Protein AF-0000000084808620 (afdb_homodimer)

Structure (mmCIF, N/CA/C/O backbone):
data_AF-0000000084808620-model_v1
#
loop_
_entity.id
_entity.type
_entity.pdbx_description
1 polymer 'Single-stranded DNA-binding protein'
#
loop_
_atom_site.group_PDB
_atom_site.id
_atom_site.type_symbol
_atom_site.label_atom_id
_atom_site.label_alt_id
_atom_site.label_comp_id
_atom_site.label_asym_id
_atom_site.label_entity_id
_atom_site.label_seq_id
_atom_site.pdbx_PDB_ins_code
_atom_site.Cartn_x
_atom_site.Cartn_y
_atom_site.Cartn_z
_atom_site.occupancy
_atom_site.B_iso_or_equiv
_atom_site.auth_seq_id
_atom_site.auth_comp_id
_atom_site.auth_asym_id
_atom_site.auth_atom_id
_atom_site.pdbx_PDB_model_num
ATOM 1 N N . MET A 1 1 ? 8.672 0.539 -8.609 1 76.25 1 MET A N 1
ATOM 2 C CA . MET A 1 1 ? 7.707 1.489 -8.055 1 76.25 1 MET A CA 1
ATOM 3 C C . MET A 1 1 ? 6.711 0.787 -7.141 1 76.25 1 MET A C 1
ATOM 5 O O . MET A 1 1 ? 5.98 -0.104 -7.578 1 76.25 1 MET A O 1
ATOM 9 N N . LEU A 1 2 ? 6.762 0.838 -5.816 1 96 2 LEU A N 1
ATOM 10 C CA . LEU A 1 2 ? 5.719 0.451 -4.867 1 96 2 LEU A CA 1
ATOM 11 C C . LEU A 1 2 ? 4.922 1.666 -4.41 1 96 2 LEU A C 1
ATOM 13 O O . LEU A 1 2 ? 5.441 2.521 -3.689 1 96 2 LEU A O 1
ATOM 17 N N . VAL A 1 3 ? 3.703 1.735 -4.957 1 97.75 3 VAL A N 1
ATOM 18 C CA . VAL A 1 3 ? 2.926 2.963 -4.816 1 97.75 3 VAL A CA 1
ATOM 19 C C . VAL A 1 3 ? 1.584 2.654 -4.156 1 97.75 3 VAL A C 1
ATOM 21 O O . VAL A 1 3 ? 0.989 1.604 -4.41 1 97.75 3 VAL A O 1
ATOM 24 N N . LEU A 1 4 ? 1.171 3.631 -3.367 1 98.44 4 LEU A N 1
ATOM 25 C CA . LEU A 1 4 ? -0.146 3.605 -2.738 1 98.44 4 LEU A CA 1
ATOM 26 C C . LEU A 1 4 ? -1.007 4.762 -3.234 1 98.44 4 LEU A C 1
ATOM 28 O O . LEU A 1 4 ? -0.518 5.883 -3.391 1 98.44 4 LEU A O 1
ATOM 32 N N . GLU A 1 5 ? -2.26 4.473 -3.473 1 98.56 5 GLU A N 1
ATOM 33 C CA . GLU A 1 5 ? -3.299 5.473 -3.703 1 98.56 5 GLU A CA 1
ATOM 34 C C . GLU A 1 5 ? -4.48 5.27 -2.758 1 98.56 5 GLU A C 1
ATOM 36 O O . GLU A 1 5 ? -4.941 4.145 -2.566 1 98.56 5 GLU A O 1
ATOM 41 N N . ALA A 1 6 ? -4.973 6.359 -2.268 1 98.5 6 ALA A N 1
ATOM 42 C CA . ALA A 1 6 ? -6.109 6.238 -1.358 1 98.5 6 ALA A CA 1
ATOM 43 C C . ALA A 1 6 ? -6.984 7.488 -1.406 1 98.5 6 ALA A C 1
ATOM 45 O O . ALA A 1 6 ? -6.492 8.594 -1.641 1 98.5 6 ALA A O 1
ATOM 46 N N . ILE A 1 7 ? -8.227 7.266 -1.244 1 98 7 ILE A N 1
ATOM 47 C CA . ILE A 1 7 ? -9.18 8.336 -0.957 1 98 7 ILE A CA 1
ATOM 48 C C . ILE A 1 7 ? -9.758 8.141 0.443 1 98 7 ILE A C 1
ATOM 50 O O . ILE A 1 7 ? -10.086 7.023 0.839 1 98 7 ILE A O 1
ATOM 54 N N . GLY A 1 8 ? -9.766 9.156 1.168 1 97.88 8 GLY A N 1
ATOM 55 C CA . GLY A 1 8 ? -10.328 9.102 2.508 1 97.88 8 GLY A CA 1
ATOM 56 C C . GLY A 1 8 ? -10.406 10.469 3.172 1 97.88 8 GLY A C 1
ATOM 57 O O . GLY A 1 8 ? -10.227 11.492 2.516 1 97.88 8 GLY A O 1
ATOM 58 N N . ASN A 1 9 ? -10.789 10.43 4.441 1 97.81 9 ASN A N 1
ATOM 59 C CA . ASN A 1 9 ? -10.922 11.664 5.215 1 97.81 9 ASN A CA 1
ATOM 60 C C . ASN A 1 9 ? -9.836 11.773 6.281 1 97.81 9 ASN A C 1
ATOM 62 O O . ASN A 1 9 ? -9.477 10.773 6.906 1 97.81 9 ASN A O 1
ATOM 66 N N . LEU A 1 10 ? -9.438 12.992 6.492 1 98.5 10 LEU A N 1
ATOM 67 C CA . LEU A 1 10 ? -8.484 13.195 7.578 1 98.5 10 LEU A CA 1
ATOM 68 C C . LEU A 1 10 ? -9.133 12.914 8.93 1 98.5 10 LEU A C 1
ATOM 70 O O . LEU A 1 10 ? -10.258 13.352 9.188 1 98.5 10 LEU A O 1
ATOM 74 N N . GLY A 1 11 ? -8.445 12.211 9.766 1 98 11 GLY A N 1
ATOM 75 C CA . GLY A 1 11 ? -8.938 11.898 11.102 1 98 11 GLY A CA 1
ATOM 76 C C . GLY A 1 11 ? -8.68 13.016 12.102 1 98 11 GLY A C 1
ATOM 77 O O . GLY A 1 11 ? -9.312 13.062 13.164 1 98 11 GLY A O 1
ATOM 78 N N . ALA A 1 12 ? -7.719 13.852 11.82 1 98.31 12 ALA A N 1
ATOM 79 C CA . ALA A 1 12 ? -7.328 15.008 12.617 1 98.31 12 ALA A CA 1
ATOM 80 C C . ALA A 1 12 ? -6.648 16.078 11.758 1 98.31 12 ALA A C 1
ATOM 82 O O . ALA A 1 12 ? -6.281 15.805 10.609 1 98.31 12 ALA A O 1
ATOM 83 N N . ASP A 1 13 ? -6.574 17.188 12.32 1 98.5 13 ASP A N 1
ATOM 84 C CA . ASP A 1 13 ? -5.84 18.234 11.617 1 98.5 13 ASP A CA 1
ATOM 85 C C . ASP A 1 13 ? -4.391 17.828 11.375 1 98.5 13 ASP A C 1
ATOM 87 O O . ASP A 1 13 ? -3.752 17.234 12.242 1 98.5 13 ASP A O 1
ATOM 91 N N . ALA A 1 14 ? -3.887 18.234 10.211 1 98.56 14 ALA A N 1
ATOM 92 C CA . ALA A 1 14 ? -2.488 17.953 9.891 1 98.56 14 ALA A CA 1
ATOM 93 C C . ALA A 1 14 ? -1.55 18.75 10.805 1 98.56 14 ALA A C 1
ATOM 95 O O . ALA A 1 14 ? -1.901 19.828 11.273 1 98.56 14 ALA A O 1
ATOM 96 N N . ILE A 1 15 ? -0.399 18.25 11.023 1 97.94 15 ILE A N 1
ATOM 97 C CA . ILE A 1 15 ? 0.613 18.906 11.844 1 97.94 15 ILE A CA 1
ATOM 98 C C . ILE A 1 15 ? 1.961 18.875 11.125 1 97.94 15 ILE A C 1
ATOM 100 O O . ILE A 1 15 ? 2.166 18.062 10.219 1 97.94 15 ILE A O 1
ATOM 104 N N . ILE A 1 16 ? 2.816 19.781 11.516 1 97.25 16 ILE A N 1
ATOM 105 C CA . ILE A 1 16 ? 4.176 19.781 10.992 1 97.25 16 ILE A CA 1
ATOM 106 C C . ILE A 1 16 ? 5.078 18.953 11.906 1 97.25 16 ILE A C 1
ATOM 108 O O . ILE A 1 16 ? 5.078 19.141 13.125 1 97.25 16 ILE A O 1
ATOM 112 N N . LYS A 1 17 ? 5.758 18.016 11.297 1 96.81 17 LYS A N 1
ATOM 113 C CA . LYS A 1 17 ? 6.73 17.203 12.031 1 96.81 17 LYS A CA 1
ATOM 114 C C . LYS A 1 17 ? 8.148 17.469 11.531 1 96.81 17 LYS A C 1
ATOM 116 O O . LYS A 1 17 ? 8.375 17.641 10.336 1 96.81 17 LYS A O 1
ATOM 121 N N . ASP A 1 18 ? 9.039 17.531 12.461 1 95.5 18 ASP A N 1
ATOM 122 C CA . ASP A 1 18 ? 10.461 17.609 12.133 1 95.5 18 ASP A CA 1
ATOM 123 C C . ASP A 1 18 ? 11.141 16.25 12.312 1 95.5 18 ASP A C 1
ATOM 125 O O . ASP A 1 18 ? 11.211 15.727 13.422 1 95.5 18 ASP A O 1
ATOM 129 N N . LEU A 1 19 ? 11.633 15.688 11.266 1 91.31 19 LEU A N 1
ATOM 130 C CA . LEU A 1 19 ? 12.328 14.406 11.289 1 91.31 19 LEU A CA 1
ATOM 131 C C . LEU A 1 19 ? 13.75 14.555 10.758 1 91.31 19 LEU A C 1
ATOM 133 O O . LEU A 1 19 ? 13.953 14.727 9.555 1 91.31 19 LEU A O 1
ATOM 137 N N . ASN A 1 20 ? 14.688 14.438 11.641 1 89.94 20 ASN A N 1
ATOM 138 C CA . ASN A 1 20 ? 16.094 14.539 11.266 1 89.94 20 ASN A CA 1
ATOM 139 C C . ASN A 1 20 ? 16.391 15.844 10.539 1 89.94 20 ASN A C 1
ATOM 141 O O . ASN A 1 20 ? 17.016 15.844 9.484 1 89.94 20 ASN A O 1
ATOM 145 N N . GLY A 1 21 ? 15.75 17 11.023 1 90.69 21 GLY A N 1
ATOM 146 C CA . GLY A 1 21 ? 16.031 18.312 10.477 1 90.69 21 GLY A CA 1
ATOM 147 C C . GLY A 1 21 ? 15.164 18.656 9.273 1 90.69 21 GLY A C 1
ATOM 148 O O . GLY A 1 21 ? 15.266 19.75 8.719 1 90.69 21 GLY A O 1
ATOM 149 N N . GLN A 1 22 ? 14.445 17.734 8.828 1 92.75 22 GLN A N 1
ATOM 150 C CA . GLN A 1 22 ? 13.547 17.969 7.703 1 92.75 22 GLN A CA 1
ATOM 151 C C . GLN A 1 22 ? 12.102 18.047 8.164 1 92.75 22 GLN A C 1
ATOM 153 O O . GLN A 1 22 ? 11.656 17.25 8.992 1 92.75 22 GLN A O 1
ATOM 158 N N . LYS A 1 23 ? 11.422 19.078 7.598 1 96.31 23 LYS A N 1
ATOM 159 C CA . LYS A 1 23 ? 10.031 19.281 7.977 1 96.31 23 LYS A CA 1
ATOM 160 C C . LYS A 1 23 ? 9.086 18.5 7.07 1 96.31 23 LYS A C 1
ATOM 162 O O . LYS A 1 23 ? 9.297 18.422 5.859 1 96.31 23 LYS A O 1
ATOM 167 N N . TYR A 1 24 ? 8.109 17.938 7.691 1 97.69 24 TYR A N 1
ATOM 168 C CA . TYR A 1 24 ? 7.066 17.219 6.977 1 97.69 24 TYR A CA 1
ATOM 169 C C . TYR A 1 24 ? 5.684 17.641 7.449 1 97.69 24 TYR A C 1
ATOM 171 O O . TYR A 1 24 ? 5.496 17.984 8.617 1 97.69 24 TYR A O 1
ATOM 179 N N . ILE A 1 25 ? 4.789 17.625 6.488 1 98.31 25 ILE A N 1
ATOM 180 C CA . ILE A 1 25 ? 3.381 17.688 6.863 1 98.31 25 ILE A CA 1
ATOM 181 C C . ILE A 1 25 ? 2.865 16.281 7.164 1 98.31 25 ILE A C 1
ATOM 183 O O . ILE A 1 25 ? 2.93 15.398 6.312 1 98.31 25 ILE A O 1
ATOM 187 N N . ALA A 1 26 ? 2.389 16.094 8.359 1 98.56 26 ALA A N 1
ATOM 188 C CA . ALA A 1 26 ? 1.934 14.781 8.797 1 98.56 26 ALA A CA 1
ATOM 189 C C . ALA A 1 26 ? 0.425 14.773 9.031 1 98.56 26 ALA A C 1
ATOM 191 O O . ALA A 1 26 ? -0.122 15.703 9.633 1 98.56 26 ALA A O 1
ATOM 192 N N . PHE A 1 27 ? -0.267 13.758 8.57 1 98.62 27 PHE A N 1
ATOM 193 C CA . PHE A 1 27 ? -1.694 13.547 8.781 1 98.62 27 PHE A CA 1
ATOM 194 C C . PHE A 1 27 ? -2.072 12.086 8.531 1 98.62 27 PHE A C 1
ATOM 196 O O . PHE A 1 27 ? -1.237 11.289 8.094 1 98.62 27 PHE A O 1
ATOM 203 N N . SER A 1 28 ? -3.229 11.727 8.922 1 98.69 28 SER A N 1
ATOM 204 C CA . SER A 1 28 ? -3.744 10.375 8.703 1 98.69 28 SER A CA 1
ATOM 205 C C . SER A 1 28 ? -5.043 10.406 7.906 1 98.69 28 SER A C 1
ATOM 207 O O . SER A 1 28 ? -5.879 11.289 8.102 1 98.69 28 SER A O 1
ATOM 209 N N . VAL A 1 29 ? -5.145 9.477 7.047 1 98.5 29 VAL A N 1
ATOM 210 C CA . VAL A 1 29 ? -6.316 9.375 6.188 1 98.5 29 VAL A CA 1
ATOM 211 C C . VAL A 1 29 ? -7.09 8.102 6.516 1 98.5 29 VAL A C 1
ATOM 213 O O . VAL A 1 29 ? -6.52 7.012 6.531 1 98.5 29 VAL A O 1
ATOM 216 N N . ALA A 1 30 ? -8.367 8.32 6.824 1 98.31 30 ALA A N 1
ATOM 217 C CA . ALA A 1 30 ? -9.281 7.195 7.035 1 98.31 30 ALA A CA 1
ATOM 218 C C . ALA A 1 30 ? -9.938 6.77 5.727 1 98.31 30 ALA A C 1
ATOM 220 O O . ALA A 1 30 ? -10.852 7.438 5.238 1 98.31 30 ALA A O 1
ATOM 221 N N . HIS A 1 31 ? -9.469 5.676 5.164 1 97.88 31 HIS A N 1
ATOM 222 C CA . HIS A 1 31 ? -10.117 5.098 3.992 1 97.88 31 HIS A CA 1
ATOM 223 C C . HIS A 1 31 ? -11.164 4.066 4.395 1 97.88 31 HIS A C 1
ATOM 225 O O . HIS A 1 31 ? -10.844 3.059 5.027 1 97.88 31 HIS A O 1
ATOM 231 N 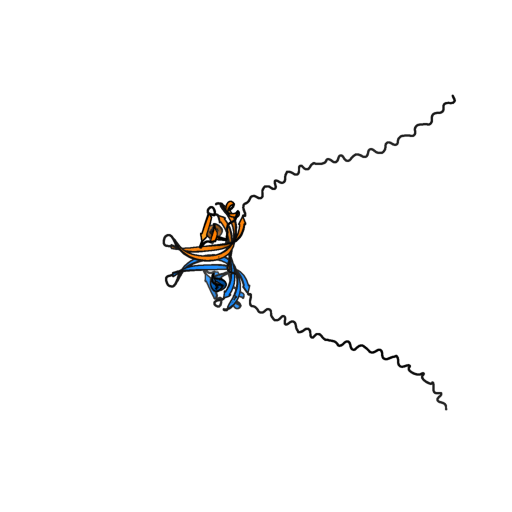N . THR A 1 32 ? -12.375 4.305 3.984 1 94.88 32 THR A N 1
ATOM 232 C CA . THR A 1 32 ? -13.453 3.393 4.344 1 94.88 32 THR A CA 1
ATOM 233 C C . THR A 1 32 ? -14.016 2.701 3.104 1 94.88 32 THR A C 1
ATOM 235 O O . THR A 1 32 ? -14.25 3.346 2.08 1 94.88 32 THR A O 1
ATOM 238 N N . GLU A 1 33 ? -14.109 1.434 3.195 1 91.06 33 GLU A N 1
ATOM 239 C CA . GLU A 1 33 ? -14.719 0.635 2.133 1 91.06 33 GLU A CA 1
ATOM 240 C C . GLU A 1 33 ? -15.922 -0.144 2.646 1 91.06 33 GLU A C 1
ATOM 242 O O . GLU A 1 33 ? -15.914 -0.632 3.779 1 91.06 33 GLU A O 1
ATOM 247 N N . SER A 1 34 ? -16.938 -0.097 1.828 1 88.69 34 SER A N 1
ATOM 248 C CA . SER A 1 34 ? -18.141 -0.875 2.137 1 88.69 34 SER A CA 1
ATOM 249 C C . SER A 1 34 ? -18.188 -2.16 1.317 1 88.69 34 SER A C 1
ATOM 251 O O . SER A 1 34 ? -17.844 -2.164 0.135 1 88.69 34 SER A O 1
ATOM 253 N N . TYR A 1 35 ? -18.469 -3.279 2.037 1 84.19 35 TYR A N 1
ATOM 254 C CA . TYR A 1 35 ? -18.609 -4.547 1.326 1 84.19 35 TYR A CA 1
ATOM 255 C C . TYR A 1 35 ? -19.781 -5.359 1.89 1 84.19 35 TYR A C 1
ATOM 257 O O . TYR A 1 35 ? -20.203 -5.133 3.021 1 84.19 35 TYR A O 1
ATOM 265 N N . LYS A 1 36 ? -20.359 -6.141 1.008 1 86.19 36 LYS A N 1
ATOM 266 C CA . LYS A 1 36 ? -21.469 -7.02 1.397 1 86.19 36 LYS A CA 1
ATOM 267 C C . LYS A 1 36 ? -20.953 -8.422 1.723 1 86.19 36 LYS A C 1
ATOM 269 O O . LYS A 1 36 ? -20.141 -8.977 0.99 1 86.19 36 LYS A O 1
ATOM 274 N N . ASP A 1 37 ? -21.359 -8.938 2.861 1 82 37 ASP A N 1
ATOM 275 C CA . ASP A 1 37 ? -20.938 -10.297 3.219 1 82 37 ASP A CA 1
ATOM 276 C C . ASP A 1 37 ? -21.797 -11.336 2.504 1 82 37 ASP A C 1
ATOM 278 O O . ASP A 1 37 ? -22.625 -10.992 1.646 1 82 37 ASP A O 1
ATOM 282 N N . SER A 1 38 ? -21.422 -12.625 2.705 1 79.56 38 SER A N 1
ATOM 283 C CA . SER A 1 38 ? -22.141 -13.719 2.047 1 79.56 38 SER A CA 1
ATOM 284 C C . SER A 1 38 ? -23.625 -13.672 2.346 1 79.56 38 SER A C 1
ATOM 286 O O . SER A 1 38 ? -24.438 -14.164 1.562 1 79.56 38 SER A O 1
ATOM 288 N N . GLN A 1 39 ? -24.062 -13.102 3.447 1 88.75 39 GLN A N 1
ATOM 289 C CA . GLN A 1 39 ? -25.453 -13.039 3.869 1 88.75 39 GLN A CA 1
ATOM 290 C C . GLN A 1 39 ? -26.125 -11.766 3.359 1 88.75 39 GLN A C 1
ATOM 292 O O . GLN A 1 39 ? -27.297 -11.516 3.639 1 88.75 39 GLN A O 1
ATOM 297 N N . GLY A 1 40 ? -25.328 -11.008 2.686 1 86.31 40 GLY A N 1
ATOM 298 C CA . GLY A 1 40 ? -25.875 -9.805 2.092 1 86.31 40 GLY A CA 1
ATOM 299 C C . GLY A 1 40 ? -25.812 -8.602 3.016 1 86.31 40 GLY A C 1
ATOM 300 O O . GLY A 1 40 ? -26.328 -7.535 2.689 1 86.31 40 GLY A O 1
ATOM 301 N N . GLN A 1 41 ? -25.344 -8.836 4.16 1 89.94 41 GLN A N 1
ATOM 302 C CA . GLN A 1 41 ? -25.234 -7.738 5.109 1 89.94 41 GLN A CA 1
ATOM 303 C C . GLN A 1 41 ? -24.047 -6.824 4.762 1 89.94 41 GLN A C 1
ATOM 305 O O . GLN A 1 41 ? -22.969 -7.305 4.41 1 89.94 41 GLN A O 1
ATOM 310 N N . ARG A 1 42 ? -24.391 -5.543 4.82 1 89.88 42 ARG A N 1
ATOM 311 C CA . ARG A 1 42 ? -23.375 -4.547 4.488 1 89.88 42 ARG A CA 1
ATOM 312 C C . ARG A 1 42 ? -22.438 -4.293 5.672 1 89.88 42 ARG A C 1
ATOM 314 O O . ARG A 1 42 ? -22.906 -4.074 6.793 1 89.88 42 ARG A O 1
ATOM 321 N N . HIS A 1 43 ? -21.094 -4.5 5.414 1 91.56 43 HIS A N 1
ATOM 322 C CA . HIS A 1 43 ? -20.062 -4.195 6.41 1 91.56 43 HIS A CA 1
ATOM 323 C C . HIS A 1 43 ? -19.125 -3.102 5.918 1 91.56 43 HIS A C 1
ATOM 325 O O . HIS A 1 43 ? -19 -2.883 4.711 1 91.56 43 HIS A O 1
ATOM 331 N N . GLU A 1 44 ? -18.703 -2.32 6.883 1 90.81 44 GLU A N 1
ATOM 332 C CA . GLU A 1 44 ? -17.75 -1.278 6.551 1 90.81 44 GLU A CA 1
ATOM 333 C C . GLU A 1 44 ? -16.406 -1.538 7.227 1 90.81 44 GLU A C 1
ATOM 335 O O . GLU A 1 44 ? -16.344 -2.004 8.367 1 90.81 44 GLU A O 1
ATOM 340 N N . ARG A 1 45 ? -15.352 -1.341 6.426 1 91.75 45 ARG A N 1
ATOM 341 C CA . ARG A 1 45 ? -14 -1.437 6.953 1 91.75 45 ARG A CA 1
ATOM 342 C C . ARG A 1 45 ? -13.227 -0.137 6.734 1 91.75 45 ARG A C 1
ATOM 344 O O . ARG A 1 45 ? -13.203 0.394 5.621 1 91.75 45 ARG A O 1
ATOM 351 N N . THR A 1 46 ? -12.672 0.356 7.875 1 95.12 46 THR A N 1
ATOM 352 C CA . THR A 1 46 ? -11.859 1.561 7.793 1 95.12 46 THR A CA 1
ATOM 353 C C . THR A 1 46 ? -10.375 1.219 7.938 1 95.12 46 THR A C 1
ATOM 355 O O . THR A 1 46 ? -9.992 0.483 8.852 1 95.12 46 THR A O 1
ATOM 358 N N . THR A 1 47 ? -9.633 1.65 6.984 1 96.5 47 THR A N 1
ATOM 359 C CA . THR A 1 47 ? -8.188 1.511 7.039 1 96.5 47 THR A CA 1
ATOM 360 C C . THR A 1 47 ? -7.516 2.875 7.18 1 96.5 47 THR A C 1
ATOM 362 O O . THR A 1 47 ? -7.812 3.801 6.422 1 96.5 47 THR A O 1
ATOM 365 N N . TRP A 1 48 ? -6.637 2.975 8.172 1 97.38 48 TRP A N 1
ATOM 366 C CA . TRP A 1 48 ? -5.914 4.223 8.398 1 97.38 48 TRP A CA 1
ATOM 367 C C . TRP A 1 48 ? -4.582 4.223 7.652 1 97.38 48 TRP A C 1
ATOM 369 O O . TRP A 1 48 ? -3.84 3.24 7.695 1 97.38 48 TRP A O 1
ATOM 379 N N . VAL A 1 49 ? -4.324 5.289 6.965 1 98.69 49 VAL A N 1
ATOM 380 C CA . VAL A 1 49 ? -3.051 5.496 6.285 1 98.69 49 VAL A CA 1
ATOM 381 C C . VAL A 1 49 ? -2.307 6.668 6.922 1 98.69 49 VAL A C 1
ATOM 383 O O . VAL A 1 49 ? -2.807 7.797 6.934 1 98.69 49 VAL A O 1
ATOM 386 N N . SER A 1 50 ? -1.122 6.383 7.453 1 98.62 50 SER A N 1
ATOM 387 C CA . SER A 1 50 ? -0.254 7.449 7.941 1 98.62 50 SER A CA 1
ATOM 388 C C . SER A 1 50 ? 0.47 8.148 6.797 1 98.62 50 SER A C 1
ATOM 390 O O . SER A 1 50 ? 1.145 7.496 5.996 1 98.62 50 SER A O 1
ATOM 392 N N . CYS A 1 51 ? 0.336 9.414 6.75 1 98.69 51 CYS A N 1
ATOM 393 C CA . CYS A 1 51 ? 0.834 10.164 5.602 1 98.69 51 CYS A CA 1
ATOM 394 C C . CYS A 1 51 ? 1.901 11.164 6.023 1 98.69 51 CYS A C 1
ATOM 396 O O . CYS A 1 51 ? 1.751 11.844 7.039 1 98.69 51 CYS A O 1
ATOM 398 N N . LEU A 1 52 ? 2.951 11.234 5.281 1 98.31 52 LEU A N 1
ATOM 399 C CA . LEU A 1 52 ? 3.994 12.242 5.414 1 98.31 52 LEU A CA 1
ATOM 400 C C . LEU A 1 52 ? 4.266 12.93 4.078 1 98.31 52 LEU A C 1
ATOM 402 O O . LEU A 1 52 ? 4.621 12.266 3.098 1 98.31 52 LEU A O 1
ATOM 406 N N . LYS A 1 53 ? 4.078 14.141 4.012 1 98.12 53 LYS A N 1
ATOM 407 C CA . LYS A 1 53 ? 4.422 14.945 2.842 1 98.12 53 LYS A CA 1
ATOM 408 C C . LYS A 1 53 ? 5.605 15.859 3.133 1 98.12 53 LYS A C 1
ATOM 410 O O . LYS A 1 53 ? 5.551 16.688 4.051 1 98.12 53 LYS A O 1
ATOM 415 N N . TYR A 1 54 ? 6.625 15.742 2.301 1 96.31 54 TYR A N 1
ATOM 416 C CA . TYR A 1 54 ? 7.852 16.5 2.518 1 96.31 54 TYR A CA 1
ATOM 417 C C . TYR A 1 54 ? 7.609 18 2.35 1 96.31 54 TYR A C 1
ATOM 419 O O . TYR A 1 54 ? 6.926 18.422 1.414 1 96.31 54 TYR A O 1
ATOM 427 N N . GLY A 1 55 ? 8.195 18.781 3.268 1 93 55 GLY A N 1
ATOM 428 C CA . GLY A 1 55 ? 8.219 20.234 3.186 1 93 55 GLY A CA 1
ATOM 429 C C . GLY A 1 55 ? 7.059 20.891 3.92 1 93 55 GLY A C 1
ATOM 430 O O . GLY A 1 55 ? 6.281 20.203 4.59 1 93 55 GLY A O 1
ATOM 431 N N . GLU A 1 56 ? 7.227 22.25 3.838 1 85.69 56 GLU A N 1
ATOM 432 C CA . GLU A 1 56 ? 6.145 23.094 4.355 1 85.69 56 GLU A CA 1
ATOM 433 C C . GLU A 1 56 ? 5.379 23.766 3.225 1 85.69 56 GLU A C 1
ATOM 435 O O . GLU A 1 56 ? 5.93 24 2.145 1 85.69 56 GLU A O 1
ATOM 440 N N . SER A 1 57 ? 4.109 23.641 3.293 1 88.88 57 SER A N 1
ATOM 441 C CA . SER A 1 57 ? 3.297 24.344 2.309 1 88.88 57 SER A CA 1
ATOM 442 C C . SER A 1 57 ? 2 24.859 2.928 1 88.88 57 SER A C 1
ATOM 444 O O . SER A 1 57 ? 1.591 24.391 3.994 1 88.88 57 SER A O 1
ATOM 446 N N . GLN A 1 58 ? 1.431 25.75 2.201 1 93.31 58 GLN A N 1
ATOM 447 C CA . GLN A 1 58 ? 0.186 26.344 2.674 1 93.31 58 GLN A CA 1
ATOM 448 C C . GLN A 1 58 ? -0.952 25.328 2.658 1 93.31 58 GLN A C 1
ATOM 450 O O . GLN A 1 58 ? -2.006 25.562 3.254 1 93.31 58 GLN A O 1
ATOM 455 N N . VAL A 1 59 ? -0.647 24.219 2.094 1 94.62 59 VAL A N 1
ATOM 456 C CA . VAL A 1 59 ? -1.708 23.234 1.966 1 94.62 59 VAL A CA 1
ATOM 457 C C . VAL A 1 59 ? -2.135 22.75 3.35 1 94.62 59 VAL A C 1
ATOM 459 O O . VAL A 1 59 ? -3.26 22.281 3.531 1 94.62 59 VAL A O 1
ATOM 462 N N . ILE A 1 60 ? -1.207 22.797 4.27 1 96.31 60 ILE A N 1
ATOM 463 C CA . ILE A 1 60 ? -1.479 22.312 5.621 1 96.31 60 ILE A CA 1
ATOM 464 C C . ILE A 1 60 ? -2.707 23.031 6.184 1 96.31 60 ILE A C 1
ATOM 466 O O . ILE A 1 60 ? -3.443 22.469 6.996 1 96.31 60 ILE A O 1
ATOM 470 N N . ASN A 1 61 ? -2.965 24.281 5.742 1 96 61 ASN A N 1
ATOM 471 C CA . ASN A 1 61 ? -4.074 25.094 6.234 1 96 61 ASN A CA 1
ATOM 472 C C . ASN A 1 61 ? -5.422 24.531 5.785 1 96 61 ASN A C 1
ATOM 474 O O . ASN A 1 61 ? -6.461 24.875 6.355 1 96 61 ASN A O 1
ATOM 478 N N . TYR A 1 62 ? -5.359 23.672 4.789 1 96.38 62 TYR A N 1
ATOM 479 C CA . TYR A 1 62 ? -6.586 23.094 4.25 1 96.38 62 TYR A CA 1
ATOM 480 C C . TYR A 1 62 ? -6.758 21.656 4.715 1 96.38 62 TYR A C 1
ATOM 482 O O . TYR A 1 62 ? -7.801 21.047 4.48 1 96.38 62 TYR A O 1
ATOM 490 N N . LEU A 1 63 ? -5.773 21.141 5.379 1 97.69 63 LEU A N 1
ATOM 491 C CA . LEU A 1 63 ? -5.793 19.75 5.836 1 97.69 63 LEU A CA 1
ATOM 492 C C . LEU A 1 63 ? -6.312 19.672 7.27 1 97.69 63 LEU A C 1
ATOM 494 O O . LEU A 1 63 ? -5.555 19.344 8.188 1 97.69 63 LEU A O 1
ATOM 498 N N . LYS A 1 64 ? -7.633 19.844 7.305 1 97.81 64 LYS A N 1
ATOM 499 C CA . LYS A 1 64 ? -8.336 19.828 8.578 1 97.81 64 LYS A CA 1
ATOM 500 C C . LYS A 1 64 ? -9.094 18.516 8.789 1 97.81 64 LYS A C 1
ATOM 502 O O . LYS A 1 64 ? -9.375 17.797 7.824 1 97.81 64 LYS A O 1
ATOM 507 N N . LYS A 1 65 ? -9.359 18.25 10.047 1 97.94 65 LYS A N 1
ATOM 508 C CA . LYS A 1 65 ? -10.156 17.078 10.359 1 97.94 65 LYS A CA 1
ATOM 509 C C . LYS A 1 65 ? -11.406 17.016 9.484 1 97.94 65 LYS A C 1
ATOM 511 O O . LYS A 1 65 ? -12.109 18.016 9.32 1 97.94 65 LYS A O 1
ATOM 516 N N . GLY A 1 66 ? -11.578 15.852 8.914 1 97.38 66 GLY A N 1
ATOM 517 C CA . GLY A 1 66 ? -12.797 15.664 8.148 1 97.38 66 GLY A CA 1
ATOM 518 C C . GLY A 1 66 ? -12.617 15.945 6.664 1 97.38 66 GLY A C 1
ATOM 519 O O . GLY A 1 66 ? -13.461 15.578 5.852 1 97.38 66 GLY A O 1
ATOM 520 N N . THR A 1 67 ? -11.57 16.641 6.281 1 97.31 67 THR A N 1
ATOM 521 C CA . THR A 1 67 ? -11.32 16.969 4.879 1 97.31 67 THR A CA 1
ATOM 522 C C . THR A 1 67 ? -11.109 15.688 4.066 1 97.31 67 THR A C 1
ATOM 524 O O . THR A 1 67 ? -10.367 14.797 4.484 1 97.31 67 THR A O 1
ATOM 527 N N . ARG A 1 68 ? -11.891 15.609 2.934 1 97.81 68 ARG A N 1
ATOM 528 C CA . ARG A 1 68 ? -11.719 14.477 2.027 1 97.81 68 ARG A CA 1
ATOM 529 C C . ARG A 1 68 ? -10.555 14.719 1.068 1 97.81 68 ARG A C 1
ATOM 531 O O . ARG A 1 68 ? -10.453 15.789 0.46 1 97.81 68 ARG A O 1
ATOM 538 N N . VAL A 1 69 ? -9.648 13.688 0.877 1 98.38 69 VAL A N 1
ATOM 539 C CA . VAL A 1 69 ? -8.469 13.898 0.046 1 98.38 69 VAL A CA 1
ATOM 540 C C . VAL A 1 69 ? -8.203 12.656 -0.797 1 98.38 69 VAL A C 1
ATOM 542 O O . VAL A 1 69 ? -8.672 11.562 -0.47 1 98.38 69 VAL A O 1
ATOM 545 N N . PHE A 1 70 ? -7.543 12.906 -1.889 1 98.69 70 PHE A N 1
ATOM 546 C CA . PHE A 1 70 ? -6.816 11.891 -2.643 1 98.69 70 PHE A CA 1
ATOM 547 C C . PHE A 1 70 ? -5.32 11.992 -2.383 1 98.69 70 PHE A C 1
ATOM 549 O O . PHE A 1 70 ? -4.75 13.086 -2.432 1 98.69 70 PHE A O 1
ATOM 556 N N . ILE A 1 71 ? -4.637 10.844 -2.037 1 98.56 71 ILE A N 1
ATOM 557 C CA . ILE A 1 71 ? -3.189 10.836 -1.864 1 98.56 71 ILE A CA 1
ATOM 558 C C . ILE A 1 71 ? -2.572 9.75 -2.744 1 98.56 71 ILE A C 1
ATOM 560 O O . ILE A 1 71 ? -3.199 8.719 -2.998 1 98.56 71 ILE A O 1
ATOM 564 N N . ARG A 1 72 ? -1.431 10 -3.182 1 98.62 72 ARG A N 1
ATOM 565 C CA . ARG A 1 72 ? -0.583 9.062 -3.912 1 98.62 72 ARG A CA 1
ATOM 566 C C . ARG A 1 72 ? 0.881 9.227 -3.518 1 98.62 72 ARG A C 1
ATOM 568 O O . ARG A 1 72 ? 1.382 10.344 -3.42 1 98.62 72 ARG A O 1
ATOM 575 N N . GLY A 1 73 ? 1.543 8.133 -3.32 1 98.44 73 GLY A N 1
ATOM 576 C CA . GLY A 1 73 ? 2.943 8.227 -2.938 1 98.44 73 GLY A CA 1
ATOM 577 C C . GLY A 1 73 ? 3.576 6.875 -2.658 1 98.44 73 GLY A C 1
ATOM 578 O O . GLY A 1 73 ? 3.039 5.836 -3.055 1 98.44 73 GLY A O 1
ATOM 579 N N . GLU A 1 74 ? 4.699 6.879 -2.104 1 97.06 74 GLU A N 1
ATOM 580 C CA . GLU A 1 74 ? 5.453 5.664 -1.809 1 97.06 74 GLU A CA 1
ATOM 581 C C . GLU A 1 74 ? 4.855 4.922 -0.615 1 97.06 74 GLU A C 1
ATOM 583 O O . GLU A 1 74 ? 4.559 5.531 0.415 1 97.06 74 GLU A O 1
ATOM 588 N N . LEU A 1 75 ? 4.68 3.631 -0.771 1 98.06 75 LEU A N 1
ATOM 589 C CA . LEU A 1 75 ? 4.066 2.77 0.236 1 98.06 75 LEU A CA 1
ATOM 590 C C . LEU A 1 75 ? 5.133 2.104 1.101 1 98.06 75 LEU A C 1
ATOM 592 O O . LEU A 1 75 ? 6.141 1.616 0.585 1 98.06 75 LEU A O 1
ATOM 596 N N . SER A 1 76 ? 4.91 2.109 2.361 1 96.56 76 SER A N 1
ATOM 597 C CA . SER A 1 76 ? 5.645 1.268 3.301 1 96.56 76 SER A CA 1
ATOM 598 C C . SER A 1 76 ? 4.73 0.735 4.398 1 96.56 76 SER A C 1
ATOM 600 O O . SER A 1 76 ? 3.623 1.242 4.59 1 96.56 76 SER A O 1
ATOM 602 N N . ALA A 1 77 ? 5.109 -0.359 5.004 1 96.81 77 ALA A N 1
ATOM 603 C CA . ALA A 1 77 ? 4.355 -0.931 6.113 1 96.81 77 ALA A CA 1
ATOM 604 C C . ALA A 1 77 ? 5.281 -1.316 7.266 1 96.81 77 ALA A C 1
ATOM 606 O O . ALA A 1 77 ? 6.387 -1.808 7.039 1 96.81 77 ALA A O 1
ATOM 607 N N . LYS A 1 78 ? 4.836 -1.01 8.438 1 95.19 78 LYS A N 1
ATOM 608 C CA . LYS A 1 78 ? 5.586 -1.373 9.633 1 95.19 78 LYS A CA 1
ATOM 609 C C . LYS A 1 78 ? 4.68 -2.049 10.664 1 95.19 78 LYS A C 1
ATOM 611 O O . LYS A 1 78 ? 3.516 -1.675 10.812 1 95.19 78 LYS A O 1
ATOM 616 N N . ALA A 1 79 ? 5.277 -3 11.359 1 96 79 ALA A N 1
ATOM 617 C CA . ALA A 1 79 ? 4.527 -3.693 12.398 1 96 79 ALA A CA 1
ATOM 618 C C . ALA A 1 79 ? 4.758 -3.047 13.766 1 96 79 ALA A C 1
ATOM 620 O O . ALA A 1 79 ? 5.832 -2.5 14.023 1 96 79 ALA A O 1
ATOM 621 N N . TYR A 1 80 ? 3.748 -3.051 14.555 1 93.06 80 TYR A N 1
ATOM 622 C CA . TYR A 1 80 ? 3.832 -2.561 15.93 1 93.06 80 TYR A CA 1
ATOM 623 C C . TYR A 1 80 ? 2.832 -3.277 16.828 1 93.06 80 TYR A C 1
ATOM 625 O O . TYR A 1 80 ? 1.96 -4.004 16.344 1 93.06 80 TYR A O 1
ATOM 633 N N . GLU A 1 81 ? 3.1 -3.143 18.109 1 91.38 81 GLU A N 1
ATOM 634 C CA . GLU A 1 81 ? 2.18 -3.717 19.078 1 91.38 81 GLU A CA 1
ATOM 635 C C . GLU A 1 81 ? 1.327 -2.635 19.734 1 91.38 81 GLU A C 1
ATOM 637 O O . GLU A 1 81 ? 1.84 -1.583 20.125 1 91.38 81 GLU A O 1
ATOM 642 N N . ALA A 1 82 ? 0.034 -2.824 19.625 1 86.62 82 ALA A N 1
ATOM 643 C CA . ALA A 1 82 ? -0.885 -1.919 20.312 1 86.62 82 ALA A CA 1
ATOM 644 C C . ALA A 1 82 ? -1.95 -2.695 21.078 1 86.62 82 ALA A C 1
ATOM 646 O O . ALA A 1 82 ? -2.654 -3.531 20.5 1 86.62 82 ALA A O 1
ATOM 647 N N . GLY A 1 83 ? -2.092 -2.428 22.438 1 90.81 83 GLY A N 1
ATOM 648 C CA . GLY A 1 83 ? -3.086 -3.102 23.25 1 90.81 83 GLY A CA 1
ATOM 649 C C . GLY A 1 83 ? -2.885 -4.602 23.328 1 90.81 83 GLY A C 1
ATOM 650 O O . GLY A 1 83 ? -3.852 -5.367 23.266 1 90.81 83 GLY A O 1
ATOM 651 N N . GLY A 1 84 ? -1.653 -5.031 23.125 1 88.62 84 GLY A N 1
ATOM 652 C CA . GLY A 1 84 ? -1.346 -6.449 23.234 1 88.62 84 GLY A CA 1
ATOM 653 C C . GLY A 1 84 ? -1.513 -7.199 21.922 1 88.62 84 GLY A C 1
ATOM 654 O O . GLY A 1 84 ? -1.364 -8.422 21.875 1 88.62 84 GLY A O 1
ATOM 655 N N . ALA A 1 85 ? -1.952 -6.598 20.953 1 91.69 85 ALA A N 1
ATOM 656 C CA . ALA A 1 85 ? -2.152 -7.234 19.656 1 91.69 85 ALA A CA 1
ATOM 657 C C . ALA A 1 85 ? -1.173 -6.688 18.609 1 91.69 85 ALA A C 1
ATOM 659 O O . ALA A 1 85 ? -0.802 -5.516 18.656 1 91.69 85 ALA A O 1
ATOM 660 N N . LEU A 1 86 ? -0.769 -7.602 17.75 1 92.81 86 LEU A N 1
ATOM 661 C CA . LEU A 1 86 ? 0.094 -7.203 16.641 1 92.81 86 LEU A CA 1
ATOM 662 C C . LEU A 1 86 ? -0.699 -6.457 15.578 1 92.81 86 LEU A C 1
ATOM 664 O O . LEU A 1 86 ? -1.76 -6.918 15.148 1 92.81 86 LEU A O 1
ATOM 668 N N . GLN A 1 87 ? -0.161 -5.273 15.25 1 93.75 87 GLN A N 1
ATOM 669 C CA . GLN A 1 87 ? -0.808 -4.465 14.219 1 93.75 87 GLN A CA 1
ATOM 670 C C . GLN A 1 87 ? 0.179 -4.074 13.125 1 93.75 87 GLN A C 1
ATOM 672 O O . GLN A 1 87 ? 1.393 -4.082 13.344 1 93.75 87 GLN A O 1
ATOM 677 N N . ALA A 1 88 ? -0.347 -3.867 11.945 1 96.19 88 ALA A N 1
ATOM 678 C CA . ALA A 1 88 ? 0.455 -3.363 10.836 1 96.19 88 ALA A CA 1
ATOM 679 C C . ALA A 1 88 ? 0.032 -1.948 10.453 1 96.19 88 ALA A C 1
ATOM 681 O O . ALA A 1 88 ? -1.147 -1.692 10.203 1 96.19 88 ALA A O 1
ATOM 682 N N . GLY A 1 89 ? 0.989 -1.042 10.469 1 96.75 89 GLY A N 1
ATOM 683 C CA . GLY A 1 89 ? 0.749 0.32 10.023 1 96.75 89 GLY A CA 1
ATOM 684 C C . GLY A 1 89 ? 1.066 0.531 8.555 1 96.75 89 GLY A C 1
ATOM 685 O O . GLY A 1 89 ? 2.094 0.061 8.062 1 96.75 89 GLY A O 1
ATOM 686 N N . ILE A 1 90 ? 0.109 1.163 7.824 1 98.06 90 ILE A N 1
ATOM 687 C CA . ILE A 1 90 ? 0.321 1.53 6.426 1 98.06 90 ILE A CA 1
ATOM 688 C C . ILE A 1 90 ? 0.769 2.986 6.34 1 98.06 90 ILE A C 1
ATOM 690 O O . ILE A 1 90 ? 0.092 3.883 6.852 1 98.06 90 ILE A O 1
ATOM 694 N N . ASN A 1 91 ? 1.884 3.152 5.68 1 98.12 91 ASN A N 1
ATOM 695 C CA . ASN A 1 91 ? 2.463 4.488 5.59 1 98.12 91 ASN A CA 1
ATOM 696 C C . ASN A 1 91 ? 2.621 4.938 4.141 1 98.12 91 ASN A C 1
ATOM 698 O O . ASN A 1 91 ? 2.982 4.137 3.275 1 98.12 91 ASN A O 1
ATOM 702 N N . CYS A 1 92 ? 2.371 6.215 3.924 1 98.56 92 CYS A N 1
ATOM 703 C CA . CYS A 1 92 ? 2.494 6.809 2.598 1 98.56 92 CYS A CA 1
ATOM 704 C C . CYS A 1 92 ? 3.377 8.055 2.635 1 98.56 92 CYS A C 1
ATOM 706 O O . CYS A 1 92 ? 3.045 9.031 3.299 1 98.56 92 CYS A O 1
ATOM 708 N N . ARG A 1 93 ? 4.508 7.977 1.957 1 97.75 93 ARG A N 1
ATOM 709 C CA . ARG A 1 93 ? 5.223 9.203 1.629 1 97.75 93 ARG A CA 1
ATOM 710 C C . ARG A 1 93 ? 4.586 9.914 0.435 1 97.75 93 ARG A C 1
ATOM 712 O O . ARG A 1 93 ? 4.836 9.539 -0.714 1 97.75 93 ARG A O 1
ATOM 719 N N . VAL A 1 94 ? 3.904 10.938 0.745 1 98.25 94 VAL A N 1
ATOM 720 C CA . VAL A 1 94 ? 2.951 11.508 -0.2 1 98.25 94 VAL A CA 1
ATOM 721 C C . VAL A 1 94 ? 3.691 12.336 -1.247 1 98.25 94 VAL A C 1
ATOM 723 O O . VAL A 1 94 ? 4.457 13.242 -0.904 1 98.25 94 VAL A O 1
ATOM 726 N N . ARG A 1 95 ? 3.387 12.031 -2.504 1 97.31 95 ARG A N 1
ATOM 727 C CA . ARG A 1 95 ? 3.922 12.781 -3.633 1 97.31 95 ARG A CA 1
ATOM 728 C C . ARG A 1 95 ? 2.834 13.617 -4.301 1 97.31 95 ARG A C 1
ATOM 730 O O . ARG A 1 95 ? 3.109 14.688 -4.84 1 97.31 95 ARG A O 1
ATOM 737 N N . GLU A 1 96 ? 1.646 13.102 -4.305 1 97.81 96 GLU A N 1
ATOM 738 C CA . GLU A 1 96 ? 0.481 13.797 -4.848 1 97.81 96 GLU A CA 1
ATOM 739 C C . GLU A 1 96 ? -0.633 13.898 -3.811 1 97.81 96 GLU A C 1
ATOM 741 O O . GLU A 1 96 ? -0.949 12.922 -3.133 1 97.81 96 GLU A O 1
ATOM 746 N N . LEU A 1 97 ? -1.145 15.055 -3.693 1 97.94 97 LEU A N 1
ATOM 747 C CA . LEU A 1 97 ? -2.227 15.336 -2.76 1 97.94 97 LEU A CA 1
ATOM 748 C C . LEU A 1 97 ? -3.291 16.219 -3.412 1 97.94 97 LEU A C 1
ATOM 750 O O . LEU A 1 97 ? -2.977 17.266 -3.967 1 97.94 97 LEU A O 1
ATOM 754 N N . GLN A 1 98 ? -4.512 15.742 -3.342 1 97.69 98 GLN A N 1
ATOM 755 C CA . GLN A 1 98 ? -5.629 16.5 -3.881 1 97.69 98 GLN A CA 1
ATOM 756 C C . GLN A 1 98 ? -6.758 16.625 -2.859 1 97.69 98 GLN A C 1
ATOM 758 O O . GLN A 1 98 ? -7.188 15.625 -2.283 1 97.69 98 GLN A O 1
ATOM 763 N N . LEU A 1 99 ? -7.262 17.781 -2.604 1 97 99 LEU A N 1
ATOM 764 C CA . LEU A 1 99 ? -8.445 18 -1.777 1 97 99 LEU A CA 1
ATOM 765 C C . LEU A 1 99 ? -9.719 17.719 -2.568 1 97 99 LEU A C 1
ATOM 767 O O . LEU A 1 99 ? -9.883 18.219 -3.684 1 97 99 LEU A O 1
ATOM 771 N N . LEU A 1 100 ? -10.672 16.906 -2.154 1 95.06 100 LEU A N 1
ATOM 772 C CA . LEU A 1 100 ? -11.852 16.516 -2.914 1 95.06 100 LEU A CA 1
ATOM 773 C C . LEU A 1 100 ? -13.094 17.25 -2.41 1 95.06 100 LEU A C 1
ATOM 775 O O . LEU A 1 100 ? -14.148 17.203 -3.049 1 95.06 100 LEU A O 1
ATOM 779 N N . GLY A 1 101 ? -13.375 17.75 -1.262 1 73.5 101 GLY A N 1
ATOM 780 C CA . GLY A 1 101 ? -14.547 18.438 -0.752 1 73.5 101 GLY A CA 1
ATOM 781 C C . GLY A 1 101 ? -14.625 19.891 -1.187 1 73.5 101 GLY A C 1
ATOM 782 O O . GLY A 1 101 ? -15.539 20.625 -0.788 1 73.5 101 GLY A O 1
ATOM 783 N N . GLY A 1 102 ? -13.617 20.609 -1.462 1 54.78 102 GLY A N 1
ATOM 784 C CA . GLY A 1 102 ? -13.969 22 -1.659 1 54.78 102 GLY A CA 1
ATOM 785 C C . GLY A 1 102 ? -15.125 22.203 -2.627 1 54.78 102 GLY A C 1
ATOM 786 O O . GLY A 1 102 ? -15.273 21.438 -3.582 1 54.78 102 GLY A O 1
ATOM 787 N N . ASN A 1 103 ? -16.172 22.562 -1.996 1 46.16 103 ASN A N 1
ATOM 788 C CA . ASN A 1 103 ? -17.312 23.125 -2.709 1 46.16 103 ASN A CA 1
ATOM 789 C C . ASN A 1 103 ? -16.906 23.75 -4.043 1 46.16 103 ASN A C 1
ATOM 791 O O . ASN A 1 103 ? -15.984 24.562 -4.09 1 46.16 103 ASN A O 1
ATOM 795 N N . ARG A 1 104 ? -17 22.969 -5.141 1 43.66 104 ARG A N 1
ATOM 796 C CA . ARG A 1 104 ? -17.391 23.781 -6.293 1 43.66 104 ARG A CA 1
ATOM 797 C C . ARG A 1 104 ? -18.172 25.016 -5.863 1 43.66 104 ARG A C 1
ATOM 799 O O . ARG A 1 104 ? -19.219 24.891 -5.23 1 43.66 104 ARG A O 1
ATOM 806 N N . ALA A 1 105 ? -17.703 26.062 -5.316 1 39.19 105 ALA A N 1
ATOM 807 C CA . ALA A 1 105 ? -18.562 27.219 -5.523 1 39.19 105 ALA A CA 1
ATOM 808 C C . ALA A 1 105 ? -19.609 26.953 -6.598 1 39.19 105 ALA A C 1
ATOM 810 O O . ALA A 1 105 ? -19.312 26.297 -7.602 1 39.19 105 ALA A O 1
ATOM 811 N N . ASP A 1 106 ? -20.844 26.859 -6.156 1 36.72 106 ASP A N 1
ATOM 812 C CA . ASP A 1 106 ? -22.094 27.016 -6.91 1 36.72 106 ASP A CA 1
ATOM 813 C C . ASP A 1 106 ? -21.859 27.766 -8.219 1 36.72 106 ASP A C 1
ATOM 815 O O . ASP A 1 106 ? -21.578 28.953 -8.211 1 36.72 106 ASP A O 1
ATOM 819 N N . GLN A 1 107 ? -21.047 27.281 -9.078 1 38.03 107 GLN A N 1
ATOM 820 C CA . GLN A 1 107 ? -21.609 27.844 -10.305 1 38.03 107 GLN A CA 1
ATOM 821 C C . GLN A 1 107 ? -23.141 27.828 -10.266 1 38.03 107 GLN A C 1
ATOM 823 O O . GLN A 1 107 ? -23.766 26.812 -10.57 1 38.03 107 GLN A O 1
ATOM 828 N N . THR A 1 108 ? -23.75 28.219 -9.078 1 36.38 108 THR A N 1
ATOM 829 C CA . THR A 1 108 ? -25.125 28.703 -9.195 1 36.38 108 THR A CA 1
ATOM 830 C C . THR A 1 108 ? -25.375 29.25 -10.586 1 36.38 108 THR A C 1
ATOM 832 O O . THR A 1 108 ? -24.781 30.266 -10.984 1 36.38 108 THR A O 1
ATOM 835 N N . GLU A 1 109 ? -25.375 28.328 -11.445 1 38.59 109 GLU A N 1
ATOM 836 C CA . GLU A 1 109 ? -26.047 28.75 -12.672 1 38.59 109 GLU A CA 1
ATOM 837 C C . GLU A 1 109 ? -27.109 29.812 -12.383 1 38.59 109 GLU A C 1
ATOM 839 O O . GLU A 1 109 ? -28.047 29.547 -11.633 1 38.59 109 GLU A O 1
ATOM 844 N N . ALA A 1 110 ? -26.734 31.062 -12.195 1 39.44 110 ALA A N 1
ATOM 845 C CA . ALA A 1 110 ? -27.766 32.094 -12.234 1 39.44 110 ALA A CA 1
ATOM 846 C C . ALA A 1 110 ? -28.969 31.656 -13.062 1 39.44 110 ALA A C 1
ATOM 848 O O . ALA A 1 110 ? -28.797 31.109 -14.156 1 39.44 110 ALA A O 1
ATOM 849 N N . PRO A 1 111 ? -30.109 31.203 -12.375 1 38.62 111 PRO A N 1
ATOM 850 C CA . PRO A 1 111 ? -31.281 30.938 -13.203 1 38.62 111 PRO A CA 1
ATOM 851 C C . PRO A 1 111 ? -31.312 31.812 -14.461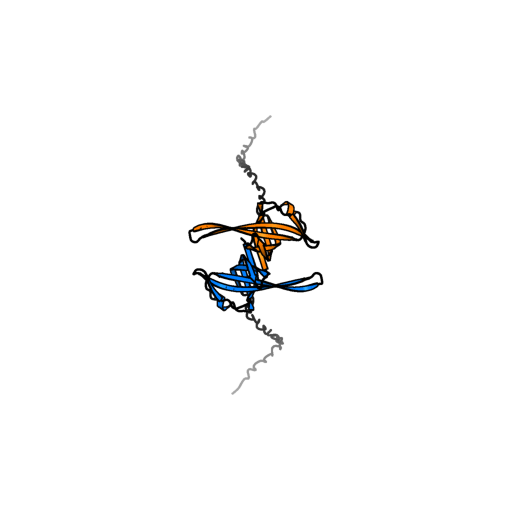 1 38.62 111 PRO A C 1
ATOM 853 O O . PRO A 1 111 ? -31.266 33.031 -14.375 1 38.62 111 PRO A O 1
ATOM 856 N N . GLN A 1 112 ? -30.656 31.438 -15.469 1 37.31 112 GLN A N 1
ATOM 857 C CA . GLN A 1 112 ? -30.984 32.125 -16.703 1 37.31 112 GLN A CA 1
ATOM 858 C C . GLN A 1 112 ? -32.469 32.5 -16.75 1 37.31 112 GLN A C 1
ATOM 860 O O . GLN A 1 112 ? -33.312 31.625 -16.703 1 37.31 112 GLN A O 1
ATOM 865 N N . GLN A 1 113 ? -32.906 33.531 -15.891 1 34.66 113 GLN A N 1
ATOM 866 C CA . GLN A 1 113 ? -34.188 34.125 -16.156 1 34.66 113 GLN A CA 1
ATOM 867 C C . GLN A 1 113 ? -34.562 34.062 -17.625 1 34.66 113 GLN A C 1
ATOM 869 O O . GLN A 1 113 ? -33.844 34.625 -18.469 1 34.66 113 GLN A O 1
ATOM 874 N N . ALA A 1 114 ? -35 32.875 -18.031 1 37.59 114 ALA A N 1
ATOM 875 C CA . ALA A 1 114 ? -35.688 32.781 -19.312 1 37.59 114 ALA A CA 1
ATOM 876 C C . ALA A 1 114 ? -36.562 34.031 -19.578 1 37.59 114 ALA A C 1
ATOM 878 O O . ALA A 1 114 ? -37.531 34.281 -18.859 1 37.59 114 ALA A O 1
ATOM 879 N N . VAL A 1 115 ? -35.938 35.219 -19.875 1 35.66 115 VAL A N 1
ATOM 880 C CA . VAL A 1 115 ? -36.75 36.312 -20.422 1 35.66 115 VAL A CA 1
ATOM 881 C C . VAL A 1 115 ? -37.75 35.719 -21.438 1 35.66 115 VAL A C 1
ATOM 883 O O . VAL A 1 115 ? -37.344 35.188 -22.469 1 35.66 115 VAL A O 1
ATOM 886 N N . THR A 1 116 ? -38.719 34.938 -20.984 1 36.75 116 THR A N 1
ATOM 887 C CA . THR A 1 116 ? -39.875 34.656 -21.844 1 36.75 116 THR A CA 1
ATOM 888 C C . THR A 1 116 ? -40.344 35.938 -22.547 1 36.75 116 THR A C 1
ATOM 890 O O . THR A 1 116 ? -40.969 36.781 -21.938 1 36.75 116 THR A O 1
ATOM 893 N N . THR A 1 117 ? -39.375 36.781 -23.094 1 35.03 117 THR A N 1
ATOM 894 C CA . THR A 1 117 ? -39.938 37.906 -23.828 1 35.03 117 THR A CA 1
ATOM 895 C C . THR A 1 117 ? -41.062 37.469 -24.75 1 35.03 117 THR A C 1
ATOM 897 O O . THR A 1 117 ? -40.844 36.656 -25.656 1 35.03 117 THR A O 1
ATOM 900 N N . SER A 1 118 ? -42.312 37.344 -24.156 1 34.34 118 SER A N 1
ATOM 901 C CA . SER A 1 118 ? -43.562 37.312 -24.922 1 34.34 118 SER A CA 1
ATOM 902 C C . SER A 1 118 ? -43.469 38.188 -26.172 1 34.34 118 SER A C 1
ATOM 904 O O . SER A 1 118 ? -43.281 39.406 -26.062 1 34.34 118 SER A O 1
ATOM 906 N N . ALA A 1 119 ? -42.969 37.656 -27.234 1 34.69 119 ALA A N 1
ATOM 907 C CA . ALA A 1 119 ? -43 38.219 -28.578 1 34.69 119 ALA A CA 1
ATOM 908 C C . ALA A 1 119 ? -44.375 38.75 -28.938 1 34.69 119 ALA A C 1
ATOM 910 O O . ALA A 1 119 ? -45.312 38 -29.156 1 34.69 119 ALA A O 1
ATOM 911 N N . ALA A 1 120 ? -44.812 39.875 -28.078 1 36.06 120 ALA A N 1
ATOM 912 C CA . ALA A 1 120 ? -46.031 40.531 -28.562 1 36.06 120 ALA A CA 1
ATOM 913 C C . ALA A 1 120 ? -46 40.688 -30.078 1 36.06 120 ALA A C 1
ATOM 915 O O . ALA A 1 120 ? -45.031 41.156 -30.641 1 36.06 120 ALA A O 1
ATOM 916 N N . THR A 1 121 ? -46.719 39.875 -30.703 1 36.31 121 THR A N 1
ATOM 917 C CA . THR A 1 121 ? -46.969 39.844 -32.156 1 36.31 121 THR A CA 1
ATOM 918 C C . THR A 1 121 ? -47.375 41.219 -32.656 1 36.31 121 THR A C 1
ATOM 920 O O . THR A 1 121 ? -48.344 41.812 -32.188 1 36.31 121 THR A O 1
ATOM 923 N N . PRO A 1 122 ? -46.375 42.062 -33.062 1 36.03 122 PRO A N 1
ATOM 924 C CA . PRO A 1 122 ? -46.688 43.406 -33.594 1 36.03 122 PRO A CA 1
ATOM 925 C C . PRO A 1 122 ? -47.875 43.406 -34.562 1 36.03 122 PRO A C 1
ATOM 927 O O . PRO A 1 122 ? -47.844 42.688 -35.562 1 36.03 122 PRO A O 1
ATOM 930 N N . THR A 1 123 ? -49.094 43.344 -33.969 1 33.28 123 THR A N 1
ATOM 931 C CA . THR A 1 123 ? -50.25 43.406 -34.844 1 33.28 123 THR A CA 1
ATOM 932 C C . THR A 1 123 ? -50.125 44.594 -35.812 1 33.28 123 THR A C 1
ATOM 934 O O . THR A 1 123 ? -49.906 45.719 -35.406 1 33.28 123 THR A O 1
ATOM 937 N N . TYR A 1 124 ? -50.031 44.375 -37.062 1 32.66 124 TYR A N 1
ATOM 938 C CA . TYR A 1 124 ? -49.938 45.125 -38.312 1 32.66 124 TYR A CA 1
ATOM 939 C C . TYR A 1 124 ? -51.125 46.094 -38.469 1 32.66 124 TYR A C 1
ATOM 941 O O . TYR A 1 124 ? -52.25 45.656 -38.719 1 32.66 124 TYR A O 1
ATOM 949 N N . ALA A 1 125 ? -51.312 47 -37.375 1 36.66 125 ALA A N 1
ATOM 950 C CA . ALA A 1 125 ? -52.438 47.844 -37.688 1 36.66 125 ALA A CA 1
ATOM 951 C C . ALA A 1 125 ? -52.25 48.625 -39 1 36.66 125 ALA A C 1
ATOM 953 O O . ALA A 1 125 ? -51.125 49.062 -39.281 1 36.66 125 ALA A O 1
ATOM 954 N N . PRO A 1 126 ? -53.188 48.562 -39.844 1 37.38 126 PRO A N 1
ATOM 955 C CA . PRO A 1 126 ? -53.156 49.031 -41.25 1 37.38 126 PRO A CA 1
ATOM 956 C C . PRO A 1 126 ? -52.875 50.531 -41.344 1 37.38 126 PRO A C 1
ATOM 958 O O . PRO A 1 126 ? -53.125 51.281 -40.375 1 37.38 126 PRO A O 1
ATOM 961 N N . PRO A 1 127 ? -52.094 51 -42.219 1 34.31 127 PRO A N 1
ATOM 962 C CA . PRO A 1 127 ? -51.531 52.344 -42.531 1 34.31 127 PRO A CA 1
ATOM 963 C C . PRO A 1 127 ? -52.594 53.406 -42.656 1 34.31 127 PRO A C 1
ATOM 965 O O . PRO A 1 127 ? -53.562 53.25 -43.375 1 34.31 127 PRO A O 1
ATOM 968 N N . ALA A 1 128 ? -52.875 54.156 -41.562 1 31.33 128 ALA A N 1
ATOM 969 C CA . ALA A 1 128 ? -53.844 55.25 -41.5 1 31.33 128 ALA A CA 1
ATOM 970 C C . ALA A 1 128 ? -53.625 56.25 -42.656 1 31.33 128 ALA A C 1
ATOM 972 O O . ALA A 1 128 ? -52.5 56.688 -42.875 1 31.33 128 ALA A O 1
ATOM 973 N N . TYR A 1 129 ? -54.438 56.25 -43.656 1 32.72 129 TYR A N 1
ATOM 974 C CA . TYR A 1 129 ? -54.5 57.094 -44.875 1 32.72 129 TYR A CA 1
ATOM 975 C C . TYR A 1 129 ? -54.656 58.562 -44.5 1 32.72 129 TYR A C 1
ATOM 977 O O . TYR A 1 129 ? -55.656 58.938 -43.906 1 32.72 129 TYR A O 1
ATOM 985 N N . GLN A 1 130 ? -53.531 59.25 -44.062 1 31.52 130 GLN A N 1
ATOM 986 C CA . GLN A 1 130 ? -53.531 60.656 -43.719 1 31.52 130 GLN A CA 1
ATOM 987 C C . GLN A 1 130 ? -54.094 61.5 -44.875 1 31.52 130 GLN A C 1
ATOM 989 O O . GLN A 1 130 ? -53.594 61.406 -46 1 31.52 130 GLN A O 1
ATOM 994 N N . GLN A 1 131 ? -55.312 61.875 -44.75 1 32.53 131 GLN A N 1
ATOM 995 C CA . GLN A 1 131 ? -56.094 62.688 -45.656 1 32.53 131 GLN A CA 1
ATOM 996 C C . GLN A 1 131 ? -55.375 64 -46 1 32.53 131 GLN A C 1
ATOM 998 O O . GLN A 1 131 ? -54.688 64.562 -45.156 1 32.53 131 GLN A O 1
ATOM 1003 N N . PRO A 1 132 ? -55.469 64.438 -47.219 1 35.12 132 PRO A N 1
ATOM 1004 C CA . PRO A 1 132 ? -54.875 65.5 -48 1 35.12 132 PRO A CA 1
ATOM 1005 C C . PRO A 1 132 ? -55.125 66.875 -47.406 1 35.12 132 PRO A C 1
ATOM 1007 O O . PRO A 1 132 ? -56.188 67.125 -46.781 1 35.12 132 PRO A O 1
ATOM 1010 N N . GLU A 1 133 ? -54.094 67.562 -47 1 33.62 133 GLU A N 1
ATOM 1011 C CA . GLU A 1 133 ? -53.969 68.938 -46.469 1 33.62 133 GLU A CA 1
ATOM 1012 C C . GLU A 1 133 ? -54.656 69.938 -47.344 1 33.62 133 GLU A C 1
ATOM 1014 O O . GLU A 1 133 ? -54.312 70.125 -48.5 1 33.62 133 GLU A O 1
ATOM 1019 N N . GLU A 1 134 ? -55.938 70.062 -47.156 1 32.06 134 GLU A N 1
ATOM 1020 C CA . GLU A 1 134 ? -56.656 71.062 -47.938 1 32.06 134 GLU A CA 1
ATOM 1021 C C . GLU A 1 134 ? -56.062 72.438 -47.75 1 32.06 134 GLU A C 1
ATOM 1023 O O . GLU A 1 134 ? -55.75 72.875 -46.625 1 32.06 134 GLU A O 1
ATOM 1028 N N . VAL A 1 135 ? -55.406 72.938 -48.75 1 38.09 135 VAL A N 1
ATOM 1029 C CA . VAL A 1 135 ? -54.75 74.188 -49.094 1 38.09 135 VAL A CA 1
ATOM 1030 C C . VAL A 1 135 ? -55.688 75.375 -48.875 1 38.09 135 VAL A C 1
ATOM 1032 O O . VAL A 1 135 ? -56.625 75.562 -49.625 1 38.09 135 VAL A O 1
ATOM 1035 N N . ASP A 1 136 ? -56.281 75.438 -47.625 1 32.16 136 ASP A N 1
ATOM 1036 C CA . ASP A 1 136 ? -57.281 76.5 -47.562 1 32.16 136 ASP A CA 1
ATOM 1037 C C . ASP A 1 136 ? -56.656 77.812 -47.938 1 32.16 136 ASP A C 1
ATOM 1039 O O . ASP A 1 136 ? -55.531 78.125 -47.562 1 32.16 136 ASP A O 1
ATOM 1043 N N . ASP A 1 137 ? -57.25 78.625 -48.906 1 37.94 137 ASP A N 1
ATOM 1044 C CA . ASP A 1 137 ? -57.219 79.875 -49.656 1 37.94 137 ASP A CA 1
ATOM 1045 C C . ASP A 1 137 ? -57.281 81.125 -48.75 1 37.94 137 ASP A C 1
ATOM 1047 O O . ASP A 1 137 ? -57.5 82.25 -49.219 1 37.94 137 ASP A O 1
ATOM 1051 N N . LEU A 1 138 ? -56.75 81 -47.5 1 31.12 138 LEU A N 1
ATOM 1052 C CA . LEU A 1 138 ? -57.125 82.25 -46.812 1 31.12 138 LEU A CA 1
ATOM 1053 C C . LEU A 1 138 ? -56.812 83.438 -47.688 1 31.12 138 LEU A C 1
ATOM 1055 O O . LEU A 1 138 ? -55.75 83.5 -48.312 1 31.12 138 LEU A O 1
ATOM 1059 N N . PRO A 1 139 ? -57.844 84.188 -47.906 1 35.22 139 PRO A N 1
ATOM 1060 C CA . PRO A 1 139 ? -58.344 85.438 -48.5 1 35.22 139 PRO A CA 1
ATOM 1061 C C . PRO A 1 139 ? -57.406 86.625 -48.25 1 35.22 139 PRO A C 1
ATOM 1063 O O . PRO A 1 139 ? -56.469 86.5 -47.469 1 35.22 139 PRO A O 1
ATOM 1066 N N . PHE A 1 140 ? -58.125 87.812 -47.938 1 26.72 140 PHE A N 1
ATOM 1067 C CA . PHE A 1 140 ? -58.156 89.25 -47.719 1 26.72 140 PHE A CA 1
ATOM 1068 C C . PHE A 1 140 ? -57.344 89.625 -46.469 1 26.72 140 PHE A C 1
ATOM 1070 O O . PHE A 1 140 ? -57.281 88.812 -45.5 1 26.72 140 PHE A O 1
ATOM 1077 N N . MET B 1 1 ? -11.094 4.07 -2.162 1 76.75 1 MET B N 1
ATOM 1078 C CA . MET B 1 1 ? -10.195 3.193 -2.9 1 76.75 1 MET B CA 1
ATOM 1079 C C . MET B 1 1 ? -8.82 3.146 -2.238 1 76.75 1 MET B C 1
ATOM 1081 O O . MET B 1 1 ? -8.156 4.176 -2.096 1 76.75 1 MET B O 1
ATOM 1085 N N . LEU B 1 2 ? -8.383 2.133 -1.519 1 95.94 2 LEU B N 1
ATOM 1086 C CA . LEU B 1 2 ? -7.016 1.864 -1.1 1 95.94 2 LEU B CA 1
ATOM 1087 C C . LEU B 1 2 ? -6.34 0.875 -2.045 1 95.94 2 LEU B C 1
ATOM 1089 O O . LEU B 1 2 ? -6.703 -0.304 -2.076 1 95.94 2 LEU B O 1
ATOM 1093 N N . VAL B 1 3 ? -5.445 1.444 -2.865 1 97.69 3 VAL B N 1
ATOM 1094 C CA . VAL B 1 3 ? -4.91 0.678 -3.984 1 97.69 3 VAL B CA 1
ATOM 1095 C C . VAL B 1 3 ? -3.385 0.64 -3.902 1 97.69 3 VAL B C 1
ATOM 1097 O O . VAL B 1 3 ? -2.756 1.619 -3.498 1 97.69 3 VAL B O 1
ATOM 1100 N N . LEU B 1 4 ? -2.879 -0.514 -4.34 1 98.38 4 LEU B N 1
ATOM 1101 C CA . LEU B 1 4 ? -1.441 -0.717 -4.473 1 98.38 4 LEU B CA 1
ATOM 1102 C C . LEU B 1 4 ? -1.056 -0.956 -5.926 1 98.38 4 LEU B C 1
ATOM 1104 O O . LEU B 1 4 ? -1.76 -1.662 -6.652 1 98.38 4 LEU B O 1
ATOM 1108 N N . GLU B 1 5 ? 0.046 -0.359 -6.32 1 98.56 5 GLU B N 1
ATOM 1109 C CA . GLU B 1 5 ? 0.718 -0.657 -7.582 1 98.56 5 GLU B CA 1
ATOM 1110 C C . GLU B 1 5 ? 2.186 -1.01 -7.355 1 98.56 5 GLU B C 1
ATOM 1112 O O . GLU B 1 5 ? 2.883 -0.334 -6.594 1 98.56 5 GLU B O 1
ATOM 1117 N N . ALA B 1 6 ? 2.619 -1.999 -8.07 1 98.5 6 ALA B N 1
ATOM 1118 C CA . ALA B 1 6 ? 4.02 -2.387 -7.906 1 98.5 6 ALA B CA 1
ATOM 1119 C C . ALA B 1 6 ? 4.57 -3.008 -9.188 1 98.5 6 ALA B C 1
ATOM 1121 O O . ALA B 1 6 ? 3.828 -3.639 -9.945 1 98.5 6 ALA B O 1
ATOM 1122 N N . ILE B 1 7 ? 5.797 -2.764 -9.398 1 98 7 ILE B N 1
ATOM 1123 C CA . ILE B 1 7 ? 6.574 -3.498 -10.383 1 98 7 ILE B CA 1
ATOM 1124 C C . ILE B 1 7 ? 7.672 -4.301 -9.688 1 98 7 ILE B C 1
ATOM 1126 O O . ILE B 1 7 ? 8.32 -3.805 -8.766 1 98 7 ILE B O 1
ATOM 1130 N N . GLY B 1 8 ? 7.781 -5.488 -10.039 1 97.81 8 GLY B N 1
ATOM 1131 C CA . GLY B 1 8 ? 8.812 -6.34 -9.469 1 97.81 8 GLY B CA 1
ATOM 1132 C C . GLY B 1 8 ? 8.891 -7.707 -10.125 1 97.81 8 GLY B C 1
ATOM 1133 O O . GLY B 1 8 ? 8.289 -7.926 -11.18 1 97.81 8 GLY B O 1
ATOM 1134 N N . ASN B 1 9 ? 9.727 -8.539 -9.531 1 97.81 9 ASN B N 1
ATOM 1135 C CA . ASN B 1 9 ? 9.922 -9.891 -10.055 1 97.81 9 ASN B CA 1
ATOM 1136 C C . ASN B 1 9 ? 9.328 -10.938 -9.125 1 97.81 9 ASN B C 1
ATOM 1138 O O . ASN B 1 9 ? 9.414 -10.812 -7.902 1 97.81 9 ASN B O 1
ATOM 1142 N N . LEU B 1 10 ? 8.828 -11.977 -9.758 1 98.5 10 LEU B N 1
ATOM 1143 C CA . LEU B 1 10 ? 8.344 -13.078 -8.938 1 98.5 10 LEU B CA 1
ATOM 1144 C C . LEU B 1 10 ? 9.492 -13.773 -8.211 1 98.5 10 LEU B C 1
ATOM 1146 O O . LEU B 1 10 ? 10.531 -14.047 -8.82 1 98.5 10 LEU B O 1
ATOM 1150 N N . GLY B 1 11 ? 9.305 -14.047 -6.965 1 98 11 GLY B N 1
ATOM 1151 C CA . GLY B 1 11 ? 10.312 -14.742 -6.172 1 98 11 GLY B CA 1
ATOM 1152 C C . GLY B 1 11 ? 10.258 -16.25 -6.336 1 98 11 GLY B C 1
ATOM 1153 O O . GLY B 1 11 ? 11.227 -16.938 -6.02 1 98 11 GLY B O 1
ATOM 1154 N N . ALA B 1 12 ? 9.141 -16.766 -6.742 1 98.31 12 ALA B N 1
ATOM 1155 C CA . ALA B 1 12 ? 8.883 -18.172 -7 1 98.31 12 ALA B CA 1
ATOM 1156 C C . ALA B 1 12 ? 7.746 -18.359 -8.008 1 98.31 12 ALA B C 1
ATOM 1158 O O . ALA B 1 12 ? 7.023 -17.406 -8.312 1 98.31 12 ALA B O 1
ATOM 1159 N N . ASP B 1 13 ? 7.691 -19.516 -8.492 1 98.5 13 ASP B N 1
ATOM 1160 C CA . ASP B 1 13 ? 6.57 -19.812 -9.375 1 98.5 13 ASP B CA 1
ATOM 1161 C C . ASP B 1 13 ? 5.238 -19.625 -8.656 1 98.5 13 ASP B C 1
ATOM 1163 O O . ASP B 1 13 ? 5.098 -19.984 -7.488 1 98.5 13 ASP B O 1
ATOM 1167 N N . ALA B 1 14 ? 4.266 -19.125 -9.422 1 98.56 14 ALA B N 1
ATOM 1168 C CA . ALA B 1 14 ? 2.932 -18.969 -8.852 1 98.56 14 ALA B CA 1
ATOM 1169 C C . ALA B 1 14 ? 2.283 -20.312 -8.57 1 98.56 14 ALA B C 1
ATOM 1171 O O . ALA B 1 14 ? 2.586 -21.312 -9.234 1 98.56 14 ALA B O 1
ATOM 1172 N N . ILE B 1 15 ? 1.424 -20.359 -7.648 1 97.94 15 ILE B N 1
ATOM 1173 C CA . ILE B 1 15 ? 0.7 -21.578 -7.289 1 97.94 15 ILE B CA 1
ATOM 1174 C C . ILE B 1 15 ? -0.79 -21.266 -7.152 1 97.94 15 ILE B C 1
ATOM 1176 O O . ILE B 1 15 ? -1.177 -20.109 -6.98 1 97.94 15 ILE B O 1
ATOM 1180 N N . ILE B 1 16 ? -1.577 -22.312 -7.273 1 97.25 16 ILE B N 1
ATOM 1181 C CA . ILE B 1 16 ? -3.01 -22.156 -7.043 1 97.25 16 ILE B CA 1
ATOM 1182 C C . ILE B 1 16 ? -3.33 -22.453 -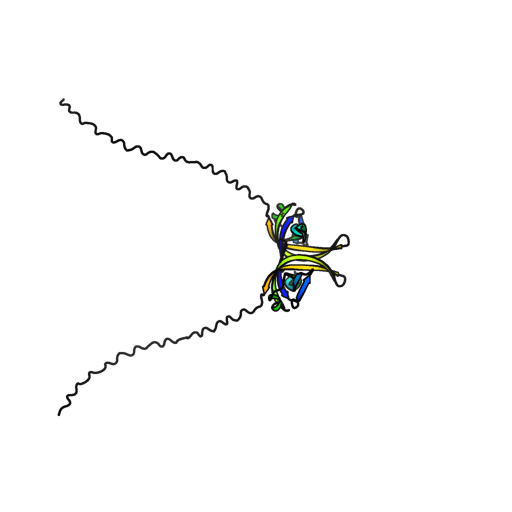5.578 1 97.25 16 ILE B C 1
ATOM 1184 O O . ILE B 1 16 ? -2.896 -23.469 -5.035 1 97.25 16 ILE B O 1
ATOM 1188 N N . LYS B 1 17 ? -4.016 -21.516 -4.973 1 96.88 17 LYS B N 1
ATOM 1189 C CA . LYS B 1 17 ? -4.477 -21.703 -3.598 1 96.88 17 LYS B CA 1
ATOM 1190 C C . LYS B 1 17 ? -6 -21.781 -3.533 1 96.88 17 LYS B C 1
ATOM 1192 O O . LYS B 1 17 ? -6.691 -21.047 -4.238 1 96.88 17 LYS B O 1
ATOM 1197 N N . ASP B 1 18 ? -6.457 -22.656 -2.711 1 95.5 18 ASP B N 1
ATOM 1198 C CA . ASP B 1 18 ? -7.887 -22.719 -2.414 1 95.5 18 ASP B CA 1
ATOM 1199 C C . ASP B 1 18 ? -8.195 -22.094 -1.058 1 95.5 18 ASP B C 1
ATOM 1201 O O . ASP B 1 18 ? -7.742 -22.578 -0.021 1 95.5 18 ASP B O 1
ATOM 1205 N N . LEU B 1 19 ? -8.938 -21.047 -1.049 1 91.31 19 LEU B N 1
ATOM 1206 C CA . LEU B 1 19 ? -9.328 -20.344 0.173 1 91.31 19 LEU B CA 1
ATOM 1207 C C . LEU B 1 19 ? -10.852 -20.312 0.31 1 91.31 19 LEU B C 1
ATOM 1209 O O . LEU B 1 19 ? -11.523 -19.578 -0.42 1 91.31 19 LEU B O 1
ATOM 1213 N N . ASN B 1 20 ? -11.352 -21.062 1.243 1 90 20 ASN B N 1
ATOM 1214 C CA . ASN B 1 20 ? -12.789 -21.109 1.49 1 90 20 ASN B CA 1
ATOM 1215 C C . ASN B 1 20 ? -13.562 -21.469 0.228 1 90 20 ASN B C 1
ATOM 1217 O O . ASN B 1 20 ? -14.539 -20.812 -0.119 1 90 20 ASN B O 1
ATOM 1221 N N . GLY B 1 21 ? -13.008 -22.453 -0.573 1 90.81 21 GLY B N 1
ATOM 1222 C CA . GLY B 1 21 ? -13.711 -22.953 -1.747 1 90.81 21 GLY B CA 1
ATOM 1223 C C . GLY B 1 21 ? -13.445 -22.125 -2.994 1 90.81 21 GLY B C 1
ATOM 1224 O O . GLY B 1 21 ? -13.938 -22.453 -4.074 1 90.81 21 GLY B O 1
ATOM 1225 N N . GLN B 1 22 ? -12.797 -21.078 -2.848 1 92.69 22 GLN B N 1
ATOM 1226 C CA . GLN B 1 22 ? -12.453 -20.234 -3.99 1 92.69 22 GLN B CA 1
ATOM 1227 C C . GLN B 1 22 ? -10.977 -20.375 -4.344 1 92.69 22 GLN B C 1
ATOM 1229 O O . GLN B 1 22 ? -10.117 -20.391 -3.457 1 92.69 22 GLN B O 1
ATOM 1234 N N . LYS B 1 23 ? -10.758 -20.5 -5.668 1 96.31 23 LYS B N 1
ATOM 1235 C CA . LYS B 1 23 ? -9.391 -20.672 -6.145 1 96.31 23 LYS B CA 1
ATOM 1236 C C . LYS B 1 23 ? -8.734 -19.328 -6.434 1 96.31 23 LYS B C 1
ATOM 1238 O O . LYS B 1 23 ? -9.383 -18.422 -6.969 1 96.31 23 LYS B O 1
ATOM 1243 N N . TYR B 1 24 ? -7.52 -19.234 -6.047 1 97.69 24 TYR B N 1
ATOM 1244 C CA . TYR B 1 24 ? -6.715 -18.047 -6.305 1 97.69 24 TYR B CA 1
ATOM 1245 C C . TYR B 1 24 ? -5.355 -18.422 -6.887 1 97.69 24 TYR B C 1
ATOM 1247 O O . TYR B 1 24 ? -4.801 -19.469 -6.555 1 97.69 24 TYR B O 1
ATOM 1255 N N . ILE B 1 25 ? -4.906 -17.547 -7.746 1 98.31 25 ILE B N 1
A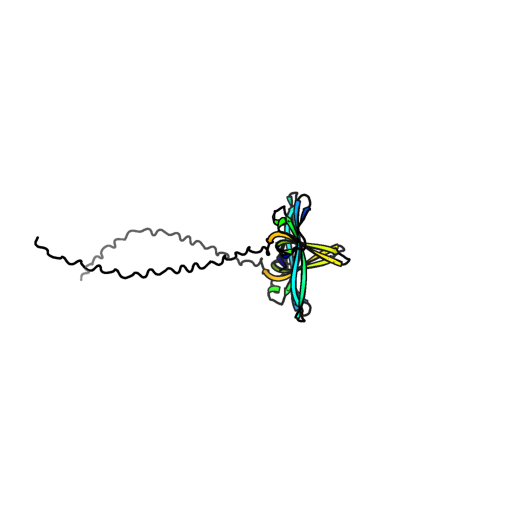TOM 1256 C CA . ILE B 1 25 ? -3.496 -17.609 -8.117 1 98.31 25 ILE B CA 1
ATOM 1257 C C . ILE B 1 25 ? -2.662 -16.812 -7.109 1 98.31 25 ILE B C 1
ATOM 1259 O O . ILE B 1 25 ? -2.895 -15.625 -6.902 1 98.31 25 ILE B O 1
ATOM 1263 N N . ALA B 1 26 ? -1.739 -17.5 -6.496 1 98.62 26 ALA B N 1
ATOM 1264 C CA . ALA B 1 26 ? -0.923 -16.875 -5.453 1 98.62 26 ALA B CA 1
ATOM 1265 C C . ALA B 1 26 ? 0.535 -16.781 -5.891 1 98.62 26 ALA B C 1
ATOM 1267 O O . ALA B 1 26 ? 1.096 -17.734 -6.441 1 98.62 26 ALA B O 1
ATOM 1268 N N . PHE B 1 27 ? 1.168 -15.641 -5.668 1 98.62 27 PHE B N 1
ATOM 1269 C CA . PHE B 1 27 ? 2.58 -15.398 -5.941 1 98.62 27 PHE B CA 1
ATOM 1270 C C . PHE B 1 27 ? 3.09 -14.203 -5.152 1 98.62 27 PHE B C 1
ATOM 1272 O O . PHE B 1 27 ? 2.312 -13.516 -4.48 1 98.62 27 PHE B O 1
ATOM 1279 N N . SER B 1 28 ? 4.348 -14.047 -5.102 1 98.69 28 SER B N 1
ATOM 1280 C CA . SER B 1 28 ? 4.973 -12.914 -4.426 1 98.69 28 SER B CA 1
ATOM 1281 C C . SER B 1 28 ? 5.84 -12.109 -5.387 1 98.69 28 SER B C 1
ATOM 1283 O O . SER B 1 28 ? 6.512 -12.68 -6.25 1 98.69 28 SER B O 1
ATOM 1285 N N . VAL B 1 29 ? 5.777 -10.852 -5.227 1 98.5 29 VAL B N 1
ATOM 1286 C CA . VAL B 1 29 ? 6.527 -9.938 -6.082 1 98.5 29 VAL B CA 1
ATOM 1287 C C . VAL B 1 29 ? 7.59 -9.211 -5.254 1 98.5 29 VAL B C 1
ATOM 1289 O O . VAL B 1 29 ? 7.277 -8.617 -4.223 1 98.5 29 VAL B O 1
ATOM 1292 N N . ALA B 1 30 ? 8.82 -9.359 -5.719 1 98.31 30 ALA B N 1
ATOM 1293 C CA . ALA B 1 30 ? 9.93 -8.625 -5.125 1 98.31 30 ALA B CA 1
ATOM 1294 C C . ALA B 1 30 ? 10.102 -7.262 -5.789 1 98.31 30 ALA B C 1
ATOM 1296 O O . ALA B 1 30 ? 10.641 -7.172 -6.898 1 98.31 30 ALA B O 1
ATOM 1297 N N . HIS B 1 31 ? 9.648 -6.219 -5.125 1 97.88 31 HIS B N 1
ATOM 1298 C CA . HIS B 1 31 ? 9.891 -4.859 -5.602 1 97.88 31 HIS B CA 1
ATOM 1299 C C . HIS B 1 31 ? 11.18 -4.293 -5.02 1 97.88 31 HIS B C 1
ATOM 1301 O O . HIS B 1 31 ? 11.312 -4.152 -3.799 1 97.88 31 HIS B O 1
ATOM 1307 N N . THR B 1 32 ? 12.086 -3.939 -5.883 1 94.94 32 THR B N 1
ATOM 1308 C CA . THR B 1 32 ? 13.367 -3.414 -5.426 1 94.94 32 THR B CA 1
ATOM 1309 C C . THR B 1 32 ? 13.523 -1.949 -5.824 1 94.94 32 THR B C 1
ATOM 1311 O O . THR B 1 32 ? 13.227 -1.575 -6.961 1 94.94 32 THR B O 1
ATOM 1314 N N . GLU B 1 33 ? 13.867 -1.167 -4.891 1 91.19 33 GLU B N 1
ATOM 1315 C CA . GLU B 1 33 ? 14.156 0.244 -5.129 1 91.19 33 GLU B CA 1
ATOM 1316 C C . GLU B 1 33 ? 15.586 0.591 -4.727 1 91.19 33 GLU B C 1
ATOM 1318 O O . GLU B 1 33 ? 16.094 0.078 -3.73 1 91.19 33 GLU B O 1
ATOM 1323 N N . SER B 1 34 ? 16.188 1.356 -5.594 1 88.75 34 SER B N 1
ATOM 1324 C CA . SER B 1 34 ? 17.531 1.849 -5.305 1 88.75 34 SER B CA 1
ATOM 1325 C C . SER B 1 34 ? 17.5 3.299 -4.836 1 88.75 34 SER B C 1
ATOM 1327 O O . SER B 1 34 ? 16.719 4.109 -5.352 1 88.75 34 SER B O 1
ATOM 1329 N N . TYR B 1 35 ? 18.234 3.547 -3.729 1 84.31 35 TYR B N 1
ATOM 1330 C CA . TYR B 1 35 ? 18.328 4.922 -3.252 1 84.31 35 TYR B CA 1
ATOM 1331 C C . TYR B 1 35 ? 19.75 5.246 -2.779 1 84.31 35 TYR B C 1
ATOM 1333 O O . TYR B 1 35 ? 20.531 4.34 -2.482 1 84.31 35 TYR B O 1
ATOM 1341 N N . LYS B 1 36 ? 20.078 6.508 -2.914 1 86.31 36 LYS B N 1
ATOM 1342 C CA . LYS B 1 36 ? 21.391 6.992 -2.469 1 86.31 36 LYS B CA 1
ATOM 1343 C C . LYS B 1 36 ? 21.312 7.57 -1.06 1 86.31 36 LYS B C 1
ATOM 1345 O O . LYS B 1 36 ? 20.391 8.32 -0.744 1 86.31 36 LYS B O 1
ATOM 1350 N N . ASP B 1 37 ? 22.203 7.121 -0.207 1 82.19 37 ASP B N 1
ATOM 1351 C CA . ASP B 1 37 ? 22.203 7.664 1.147 1 82.19 37 ASP B CA 1
ATOM 1352 C C . ASP B 1 37 ? 22.891 9.031 1.188 1 82.19 37 ASP B C 1
ATOM 1354 O O . ASP B 1 37 ? 23.234 9.586 0.146 1 82.19 37 ASP B O 1
ATOM 1358 N N . SER B 1 38 ? 22.859 9.664 2.398 1 79.69 38 SER B N 1
ATOM 1359 C CA . SER B 1 38 ? 23.438 10.992 2.566 1 79.69 38 SER B CA 1
ATOM 1360 C C . SER B 1 38 ? 24.891 11.016 2.127 1 79.69 38 SER B C 1
ATOM 1362 O O . SER B 1 38 ? 25.422 12.07 1.756 1 79.69 38 SER B O 1
ATOM 1364 N N . GLN B 1 39 ? 25.609 9.906 2.16 1 88.88 39 GLN B N 1
ATOM 1365 C CA . GLN B 1 39 ? 27.016 9.805 1.812 1 88.88 39 GLN B CA 1
ATOM 1366 C C . GLN B 1 39 ? 27.203 9.477 0.333 1 88.88 39 GLN B C 1
ATOM 1368 O O . GLN B 1 39 ? 28.328 9.328 -0.144 1 88.88 39 GLN B O 1
ATOM 1373 N N . GLY B 1 40 ? 26.094 9.336 -0.277 1 86.44 40 GLY B N 1
ATOM 1374 C CA . GLY B 1 40 ? 26.156 9.086 -1.709 1 86.44 40 GLY B CA 1
ATOM 1375 C C . GLY B 1 40 ? 26.234 7.613 -2.055 1 86.44 40 GLY B C 1
ATOM 1376 O O . GLY B 1 40 ? 26.375 7.254 -3.225 1 86.44 40 GLY B O 1
ATOM 1377 N N . GLN B 1 41 ? 26.281 6.848 -1.074 1 90.12 41 GLN B N 1
ATOM 1378 C CA . GLN B 1 41 ? 26.344 5.41 -1.312 1 90.12 41 GLN B CA 1
ATOM 1379 C C . GLN B 1 41 ? 24.984 4.859 -1.728 1 90.12 41 GLN B C 1
ATOM 1381 O O . GLN B 1 41 ? 23.953 5.238 -1.164 1 90.12 41 GLN B O 1
ATOM 1386 N N . ARG B 1 42 ? 25.094 4.035 -2.756 1 89.94 42 ARG B N 1
ATOM 1387 C CA . ARG B 1 42 ? 23.875 3.445 -3.293 1 89.94 42 ARG B CA 1
ATOM 1388 C C . ARG B 1 42 ? 23.422 2.244 -2.463 1 89.94 42 ARG B C 1
ATOM 1390 O O . ARG B 1 42 ? 24.234 1.358 -2.17 1 89.94 42 ARG B O 1
ATOM 1397 N N . HIS B 1 43 ? 22.141 2.328 -1.94 1 91.62 43 HIS B N 1
ATOM 1398 C CA . HIS B 1 43 ? 21.531 1.215 -1.217 1 91.62 43 HIS B CA 1
ATOM 1399 C C . HIS B 1 43 ? 20.297 0.696 -1.938 1 91.62 43 HIS B C 1
ATOM 1401 O O . HIS B 1 43 ? 19.688 1.418 -2.73 1 91.62 43 HIS B O 1
ATOM 1407 N N . GLU B 1 44 ? 20.141 -0.622 -1.804 1 90.81 44 GLU B N 1
ATOM 1408 C CA . GLU B 1 44 ? 18.953 -1.228 -2.387 1 90.81 44 GLU B CA 1
ATOM 1409 C C . GLU B 1 44 ? 18.031 -1.793 -1.307 1 90.81 44 GLU B C 1
ATOM 1411 O O . GLU B 1 44 ? 18.5 -2.338 -0.307 1 90.81 44 GLU B O 1
ATOM 1416 N N . ARG B 1 45 ? 16.734 -1.511 -1.502 1 91.75 45 ARG B N 1
ATOM 1417 C CA . ARG B 1 45 ? 15.727 -2.078 -0.62 1 91.75 45 ARG B CA 1
ATOM 1418 C C . ARG B 1 45 ? 14.711 -2.9 -1.409 1 91.75 45 ARG B C 1
ATOM 1420 O O . ARG B 1 45 ? 14.172 -2.434 -2.414 1 91.75 45 ARG B O 1
ATOM 1427 N N . THR B 1 46 ? 14.555 -4.164 -0.909 1 95.12 46 THR B N 1
ATOM 1428 C CA . THR B 1 46 ? 13.57 -5.039 -1.529 1 95.12 46 THR B CA 1
ATOM 1429 C C . THR B 1 46 ? 12.344 -5.188 -0.634 1 95.12 46 THR B C 1
ATOM 1431 O O . THR B 1 46 ? 12.469 -5.441 0.566 1 95.12 46 THR B O 1
ATOM 1434 N N . THR B 1 47 ? 11.227 -4.902 -1.206 1 96.44 47 THR B N 1
ATOM 1435 C CA . THR B 1 47 ? 9.961 -5.113 -0.52 1 96.44 47 THR B CA 1
ATOM 1436 C C . THR B 1 47 ? 9.156 -6.227 -1.188 1 96.44 47 THR B C 1
ATOM 1438 O O . THR B 1 47 ? 8.977 -6.219 -2.408 1 96.44 47 THR B O 1
ATOM 1441 N N . TRP B 1 48 ? 8.727 -7.172 -0.367 1 97.38 48 TRP B N 1
ATOM 1442 C CA . TRP B 1 48 ? 7.934 -8.281 -0.883 1 97.38 48 TRP B CA 1
ATOM 1443 C C . TRP B 1 48 ? 6.441 -7.977 -0.795 1 97.38 48 TRP B C 1
ATOM 1445 O O . TRP B 1 48 ? 5.961 -7.492 0.234 1 97.38 48 TRP B O 1
ATOM 1455 N N . VAL B 1 49 ? 5.754 -8.219 -1.868 1 98.62 49 VAL B N 1
ATOM 1456 C CA . VAL B 1 49 ? 4.301 -8.086 -1.914 1 98.62 49 VAL B CA 1
ATOM 1457 C C . VAL B 1 49 ? 3.66 -9.453 -2.139 1 98.62 49 VAL B C 1
ATOM 1459 O O . VAL B 1 49 ? 3.912 -10.102 -3.154 1 98.62 49 VAL B O 1
ATOM 1462 N N . SER B 1 50 ? 2.836 -9.859 -1.178 1 98.62 50 SER B N 1
ATOM 1463 C CA . SER B 1 50 ? 2.045 -11.07 -1.357 1 98.62 50 SER B CA 1
ATOM 1464 C C . SER B 1 50 ? 0.827 -10.812 -2.238 1 98.62 50 SER B C 1
ATOM 1466 O O . SER B 1 50 ? 0.03 -9.914 -1.954 1 98.62 50 SER B O 1
ATOM 1468 N N . CYS B 1 51 ? 0.697 -11.586 -3.25 1 98.69 51 CYS B N 1
ATOM 1469 C CA . CYS B 1 51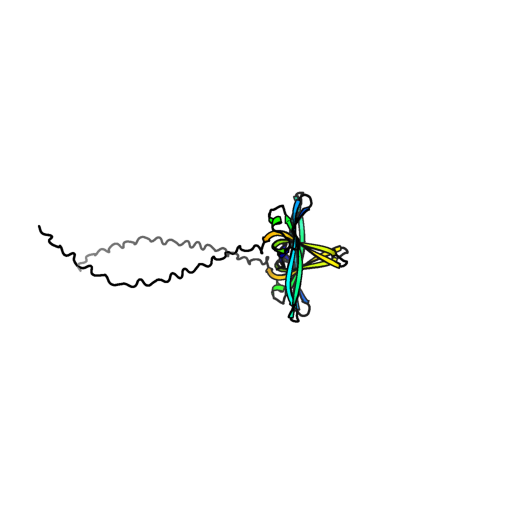 ? -0.328 -11.32 -4.254 1 98.69 51 CYS B CA 1
ATOM 1470 C C . CYS B 1 51 ? -1.313 -12.477 -4.348 1 98.69 51 CYS B C 1
ATOM 1472 O O . CYS B 1 51 ? -0.912 -13.641 -4.332 1 98.69 51 CYS B O 1
ATOM 1474 N N . LEU B 1 52 ? -2.564 -12.156 -4.414 1 98.25 52 LEU B N 1
ATOM 1475 C CA . LEU B 1 52 ? -3.641 -13.102 -4.684 1 98.25 52 LEU B CA 1
ATOM 1476 C C . LEU B 1 52 ? -4.52 -12.617 -5.828 1 98.25 52 LEU B C 1
ATOM 1478 O O . LEU B 1 52 ? -5.098 -11.531 -5.754 1 98.25 52 LEU B O 1
ATOM 1482 N N . LYS B 1 53 ? -4.59 -13.336 -6.832 1 98.12 53 LYS B N 1
ATOM 1483 C CA . LYS B 1 53 ? -5.492 -13.062 -7.945 1 98.12 53 LYS B CA 1
ATOM 1484 C C . LYS B 1 53 ? -6.617 -14.086 -8.008 1 98.12 53 LYS B C 1
ATOM 1486 O O . LYS B 1 53 ? -6.363 -15.289 -8.125 1 98.12 53 LYS B O 1
ATOM 1491 N N . TYR B 1 54 ? -7.832 -13.578 -8 1 96.31 54 TYR B N 1
ATOM 1492 C CA . TYR B 1 54 ? -9 -14.453 -7.965 1 96.31 54 TYR B CA 1
ATOM 1493 C C . TYR B 1 54 ? -9.109 -15.258 -9.258 1 96.31 54 TYR B C 1
ATOM 1495 O O . TYR B 1 54 ? -8.922 -14.719 -10.352 1 96.31 54 TYR B O 1
ATOM 1503 N N . GLY B 1 55 ? -9.445 -16.547 -9.094 1 93.06 55 GLY B N 1
ATOM 1504 C CA . GLY B 1 55 ? -9.75 -17.438 -10.203 1 93.06 55 GLY B CA 1
ATOM 1505 C C . GLY B 1 55 ? -8.539 -18.188 -10.711 1 93.06 55 GLY B C 1
ATOM 1506 O O . GLY B 1 55 ? -7.457 -18.094 -10.141 1 93.06 55 GLY B O 1
ATOM 1507 N N . GLU B 1 56 ? -8.969 -19.062 -11.695 1 85.5 56 GLU B N 1
ATOM 1508 C CA . GLU B 1 56 ? -7.938 -19.797 -12.43 1 85.5 56 GLU B CA 1
ATOM 1509 C C . GLU B 1 56 ? -7.801 -19.266 -13.852 1 85.5 56 GLU B C 1
ATOM 1511 O O . GLU B 1 56 ? -8.75 -18.703 -14.406 1 85.5 56 GLU B O 1
ATOM 1516 N N . SER B 1 57 ? -6.594 -18.984 -14.195 1 89.12 57 SER B N 1
ATOM 1517 C CA . SER B 1 57 ? -6.352 -18.562 -15.57 1 89.12 57 SER B CA 1
ATOM 1518 C C . SER B 1 57 ? -5.035 -19.125 -16.094 1 89.12 57 SER B C 1
ATOM 1520 O O . SER B 1 57 ? -4.172 -19.531 -15.312 1 89.12 57 SER B O 1
ATOM 1522 N N . GLN B 1 58 ? -4.961 -19.078 -17.375 1 93.31 58 GLN B N 1
ATOM 1523 C CA . GLN B 1 58 ? -3.76 -19.594 -18.031 1 93.31 58 GLN B CA 1
ATOM 1524 C C . GLN B 1 58 ? -2.553 -18.719 -17.734 1 93.31 58 GLN B C 1
ATOM 1526 O O . GLN B 1 58 ? -1.41 -19.109 -17.969 1 93.31 58 GLN B O 1
ATOM 1531 N N . VAL B 1 59 ? -2.848 -17.625 -17.125 1 94.69 59 VAL B N 1
ATOM 1532 C CA . VAL B 1 59 ? -1.757 -16.688 -16.875 1 94.69 59 VAL B CA 1
ATOM 1533 C C . VAL B 1 59 ? -0.753 -17.328 -15.914 1 94.69 59 VAL B C 1
ATOM 1535 O O . VAL B 1 59 ? 0.42 -16.938 -15.898 1 94.69 59 VAL B O 1
ATOM 1538 N N . ILE B 1 60 ? -1.247 -18.203 -15.078 1 96.31 60 ILE B N 1
ATOM 1539 C CA . ILE B 1 60 ? -0.397 -18.844 -14.078 1 96.31 60 ILE B CA 1
ATOM 1540 C C . ILE B 1 60 ? 0.799 -19.5 -14.758 1 96.31 60 ILE B C 1
ATOM 1542 O O . ILE B 1 60 ? 1.879 -19.594 -14.172 1 96.31 60 ILE B O 1
ATOM 1546 N N . ASN B 1 61 ? 0.628 -19.938 -16.016 1 96 61 ASN B N 1
ATOM 1547 C CA . ASN B 1 61 ? 1.676 -20.625 -16.766 1 96 61 ASN B CA 1
ATOM 1548 C C . ASN B 1 61 ? 2.828 -19.688 -17.109 1 96 61 ASN B C 1
ATOM 1550 O O . ASN B 1 61 ? 3.924 -20.141 -17.438 1 96 61 ASN B O 1
ATOM 1554 N N . TYR B 1 62 ? 2.549 -18.422 -17.016 1 96.44 62 TYR B N 1
ATOM 1555 C CA . TYR B 1 62 ? 3.561 -17.422 -17.359 1 96.44 62 TYR B CA 1
ATOM 1556 C C . TYR B 1 62 ? 4.156 -16.797 -16.109 1 96.44 62 TYR B C 1
ATOM 1558 O O . TYR B 1 62 ? 5.125 -16.047 -16.188 1 96.44 62 TYR B O 1
ATOM 1566 N N . LEU B 1 63 ? 3.613 -17.125 -14.977 1 97.69 63 LEU B N 1
ATOM 1567 C CA . LEU B 1 63 ? 4.059 -16.562 -13.711 1 97.69 63 LEU B CA 1
ATOM 1568 C C . LEU B 1 63 ? 5.09 -17.469 -13.039 1 97.69 63 LEU B C 1
ATOM 1570 O O . LEU B 1 63 ? 4.812 -18.062 -12 1 97.69 63 LEU B O 1
ATOM 1574 N N . LYS B 1 64 ? 6.273 -17.359 -13.656 1 97.81 64 LYS B N 1
ATOM 1575 C CA . LYS B 1 64 ? 7.402 -18.172 -13.203 1 97.81 64 LYS B CA 1
ATOM 1576 C C . LYS B 1 64 ? 8.398 -17.328 -12.406 1 97.81 64 LYS B C 1
ATOM 1578 O O . LYS B 1 64 ? 8.414 -16.109 -12.523 1 97.81 64 LYS B O 1
ATOM 1583 N N . LYS B 1 65 ? 9.164 -18.047 -11.609 1 97.94 65 LYS B N 1
ATOM 1584 C CA . LYS B 1 65 ? 10.219 -17.359 -10.867 1 97.94 65 LYS B CA 1
ATOM 1585 C C . LYS B 1 65 ? 11.031 -16.453 -11.789 1 97.94 65 LYS B C 1
ATOM 1587 O O . LYS B 1 65 ? 11.422 -16.859 -12.883 1 97.94 65 LYS B O 1
ATOM 1592 N N . GLY B 1 66 ? 11.172 -15.234 -11.312 1 97.38 66 GLY B N 1
ATOM 1593 C CA . GLY B 1 66 ? 12.016 -14.328 -12.07 1 97.38 66 GLY B CA 1
ATOM 1594 C C . GLY B 1 66 ? 11.234 -13.453 -13.031 1 97.38 66 GLY B C 1
ATOM 1595 O O . GLY B 1 66 ? 11.758 -12.461 -13.547 1 97.38 66 GLY B O 1
ATOM 1596 N N . THR B 1 67 ? 10.008 -13.836 -13.367 1 97.25 67 THR B N 1
ATOM 1597 C CA . THR B 1 67 ? 9.188 -13.055 -14.289 1 97.25 67 THR B CA 1
ATOM 1598 C C . THR B 1 67 ? 8.914 -11.664 -13.727 1 97.25 67 THR B C 1
ATOM 1600 O O . THR B 1 67 ? 8.555 -11.523 -12.555 1 97.25 67 THR B O 1
ATOM 1603 N N . ARG B 1 68 ? 9.211 -10.633 -14.594 1 97.81 68 ARG B N 1
ATOM 1604 C CA . ARG B 1 68 ? 8.914 -9.258 -14.203 1 97.81 68 ARG B CA 1
ATOM 1605 C C . ARG B 1 68 ? 7.449 -8.914 -14.469 1 97.81 68 ARG B C 1
ATOM 1607 O O . ARG B 1 68 ? 6.934 -9.188 -15.555 1 97.81 68 ARG B O 1
ATOM 1614 N N . VAL B 1 69 ? 6.742 -8.266 -13.477 1 98.38 69 VAL B N 1
ATOM 1615 C CA . VAL B 1 69 ? 5.316 -8 -13.648 1 98.38 69 VAL B CA 1
ATOM 1616 C C . VAL B 1 69 ? 4.977 -6.617 -13.102 1 98.38 69 VAL B C 1
ATOM 1618 O O . VAL B 1 69 ? 5.727 -6.059 -12.297 1 98.38 69 VAL B O 1
ATOM 1621 N N . PHE B 1 70 ? 3.912 -6.082 -13.641 1 98.69 70 PHE B N 1
ATOM 1622 C CA . PHE B 1 70 ? 3.148 -4.996 -13.047 1 98.69 70 PHE B CA 1
ATOM 1623 C C . PHE B 1 70 ? 1.868 -5.52 -12.406 1 98.69 70 PHE B C 1
ATOM 1625 O O . PHE B 1 70 ? 1.135 -6.297 -13.023 1 98.69 70 PHE B O 1
ATOM 1632 N N . ILE B 1 71 ? 1.599 -5.152 -11.117 1 98.62 71 ILE B N 1
ATOM 1633 C CA . ILE B 1 71 ? 0.352 -5.531 -10.461 1 98.62 71 ILE B CA 1
ATOM 1634 C C . ILE B 1 71 ? -0.346 -4.285 -9.914 1 98.62 71 ILE B C 1
ATOM 1636 O O . ILE B 1 71 ? 0.311 -3.312 -9.539 1 98.62 71 ILE B O 1
ATOM 1640 N N . ARG B 1 72 ? -1.596 -4.328 -9.906 1 98.62 72 ARG B N 1
ATOM 1641 C CA . ARG B 1 72 ? -2.475 -3.332 -9.297 1 98.62 72 ARG B CA 1
ATOM 1642 C C . ARG B 1 72 ? -3.68 -3.994 -8.641 1 98.62 72 ARG B C 1
ATOM 1644 O O . ARG B 1 72 ? -4.297 -4.891 -9.219 1 98.62 72 ARG B O 1
ATOM 1651 N N . GLY B 1 73 ? -3.998 -3.549 -7.484 1 98.38 73 GLY B N 1
ATOM 1652 C CA . GLY B 1 73 ? -5.137 -4.145 -6.805 1 98.38 73 GLY B CA 1
ATOM 1653 C C . GLY B 1 73 ? -5.363 -3.582 -5.414 1 98.38 73 GLY B C 1
ATOM 1654 O O . GLY B 1 73 ? -4.84 -2.518 -5.074 1 98.38 73 GLY B O 1
ATOM 1655 N N . GLU B 1 74 ? -6.172 -4.203 -4.672 1 97.06 74 GLU B N 1
ATOM 1656 C CA . GLU B 1 74 ? -6.527 -3.764 -3.326 1 97.06 74 GLU B CA 1
ATOM 1657 C C . GLU B 1 74 ? -5.398 -4.051 -2.34 1 97.06 74 GLU B C 1
ATOM 1659 O O . GLU B 1 74 ? -4.844 -5.152 -2.326 1 97.06 74 GLU B O 1
ATOM 1664 N N . LEU B 1 75 ? -5.074 -3.062 -1.546 1 98 75 LEU B N 1
ATOM 1665 C CA . LEU B 1 75 ? -3.982 -3.133 -0.582 1 98 75 LEU B CA 1
ATOM 1666 C C . LEU B 1 75 ? -4.496 -3.527 0.797 1 98 75 LEU B C 1
ATOM 1668 O O . LEU B 1 75 ? -5.523 -3.016 1.251 1 98 75 LEU B O 1
ATOM 1672 N N . SER B 1 76 ? -3.814 -4.41 1.429 1 96.56 76 SER B N 1
ATOM 1673 C CA . SER B 1 76 ? -3.971 -4.688 2.854 1 96.56 76 SER B CA 1
ATOM 1674 C C . SER B 1 76 ? -2.625 -4.98 3.51 1 96.56 76 SER B C 1
ATOM 1676 O O . SER B 1 76 ? -1.639 -5.25 2.82 1 96.56 76 SER B O 1
ATOM 1678 N N . ALA B 1 77 ? -2.537 -4.785 4.793 1 96.81 77 ALA B N 1
ATOM 1679 C CA . ALA B 1 77 ? -1.325 -5.098 5.551 1 96.81 77 ALA B CA 1
ATOM 1680 C C . ALA B 1 77 ? -1.658 -5.859 6.832 1 96.81 77 ALA B C 1
ATOM 1682 O O . ALA B 1 77 ? -2.66 -5.566 7.488 1 96.81 77 ALA B O 1
ATOM 1683 N N . LYS B 1 78 ? -0.867 -6.824 7.09 1 95.19 78 LYS B N 1
ATOM 1684 C CA . LYS B 1 78 ? -1.021 -7.605 8.312 1 95.19 78 LYS B CA 1
ATOM 1685 C C . LYS B 1 78 ? 0.312 -7.758 9.039 1 95.19 78 LYS B C 1
ATOM 1687 O O . LYS B 1 78 ? 1.358 -7.902 8.406 1 95.19 78 LYS B O 1
ATOM 1692 N N . ALA B 1 79 ? 0.197 -7.754 10.359 1 96.06 79 ALA B N 1
ATOM 1693 C CA . ALA B 1 79 ? 1.4 -7.934 11.164 1 96.06 79 ALA B CA 1
ATOM 1694 C C . ALA B 1 79 ? 1.6 -9.398 11.539 1 96.06 79 ALA B C 1
ATOM 1696 O O . ALA B 1 79 ? 0.629 -10.141 11.703 1 96.06 79 ALA B O 1
ATOM 1697 N N . TYR B 1 80 ? 2.838 -9.789 11.602 1 93.12 80 TYR B N 1
ATOM 1698 C CA . TYR B 1 80 ? 3.197 -11.133 12.047 1 93.12 80 TYR B CA 1
ATOM 1699 C C . TYR B 1 80 ? 4.574 -11.141 12.695 1 93.12 80 TYR B C 1
ATOM 1701 O O . TYR B 1 80 ? 5.309 -10.156 12.625 1 93.12 80 TYR B O 1
ATOM 1709 N N . GLU B 1 81 ? 4.793 -12.219 13.422 1 91.38 81 GLU B N 1
ATOM 1710 C CA . GLU B 1 81 ? 6.102 -12.398 14.047 1 91.38 81 GLU B CA 1
ATOM 1711 C C . GLU B 1 81 ? 6.934 -13.438 13.305 1 91.38 81 GLU B C 1
ATOM 1713 O O . GLU B 1 81 ? 6.426 -14.508 12.953 1 91.38 81 GLU B O 1
ATOM 1718 N N . ALA B 1 82 ? 8.102 -12.992 12.883 1 86.75 82 ALA B N 1
ATOM 1719 C CA . ALA B 1 82 ? 9.031 -13.93 12.258 1 86.75 82 ALA B CA 1
ATOM 1720 C C . ALA B 1 82 ? 10.43 -13.789 12.852 1 86.75 82 ALA B C 1
ATOM 1722 O O . ALA B 1 82 ? 11.008 -12.703 12.867 1 86.75 82 ALA B O 1
ATOM 1723 N N . GLY B 1 83 ? 11.023 -14.945 13.375 1 91 83 GLY B N 1
ATOM 1724 C CA . GLY B 1 83 ? 12.359 -14.93 13.953 1 91 83 GLY B CA 1
ATOM 1725 C C . GLY B 1 83 ? 12.469 -14.023 15.172 1 91 83 GLY B C 1
ATOM 1726 O O . GLY B 1 83 ? 13.469 -13.32 15.336 1 91 83 GLY B O 1
ATOM 1727 N N . GLY B 1 84 ? 11.359 -13.812 15.836 1 88.81 84 GLY B N 1
ATOM 1728 C CA . GLY B 1 84 ? 11.375 -13.016 17.047 1 88.81 84 GLY B CA 1
ATOM 1729 C C . GLY B 1 84 ? 11.164 -11.539 16.797 1 88.81 84 GLY B C 1
ATOM 1730 O O . GLY B 1 84 ? 11.242 -10.727 17.719 1 88.81 84 GLY B O 1
ATOM 1731 N N . ALA B 1 85 ? 11.086 -11.148 15.633 1 91.81 85 ALA B N 1
ATOM 1732 C CA . ALA B 1 85 ? 10.891 -9.742 15.281 1 91.81 85 ALA B CA 1
ATOM 1733 C C . ALA B 1 85 ? 9.508 -9.516 14.672 1 91.81 85 ALA B C 1
ATOM 1735 O O . ALA B 1 85 ? 8.969 -10.391 13.992 1 91.81 85 ALA B O 1
ATOM 1736 N N . LEU B 1 86 ? 8.984 -8.352 15.008 1 92.88 86 LEU B N 1
ATOM 1737 C CA . LEU B 1 86 ? 7.703 -7.953 14.422 1 92.88 86 LEU B CA 1
ATOM 1738 C C . LEU B 1 86 ? 7.879 -7.52 12.977 1 92.88 86 LEU B C 1
ATOM 1740 O O . LEU B 1 86 ? 8.758 -6.715 12.664 1 92.88 86 LEU B O 1
ATOM 1744 N N . GLN B 1 87 ? 7.047 -8.148 12.133 1 93.81 87 GLN B N 1
ATOM 1745 C CA . GLN B 1 87 ? 7.09 -7.812 10.719 1 93.81 87 GLN B CA 1
ATOM 1746 C C . GLN B 1 87 ? 5.707 -7.438 10.195 1 93.81 87 GLN B C 1
ATOM 1748 O O . GLN B 1 87 ? 4.691 -7.809 10.789 1 93.81 87 GLN B O 1
ATOM 1753 N N . ALA B 1 88 ? 5.691 -6.621 9.18 1 96.25 88 ALA B N 1
ATOM 1754 C CA . ALA B 1 88 ? 4.445 -6.281 8.492 1 96.25 88 ALA B CA 1
ATOM 1755 C C . ALA B 1 88 ? 4.43 -6.844 7.074 1 96.25 88 ALA B C 1
ATOM 1757 O O . ALA B 1 88 ? 5.355 -6.609 6.293 1 96.25 88 ALA B O 1
ATOM 1758 N N . GLY B 1 89 ? 3.412 -7.621 6.777 1 96.75 89 GLY B N 1
ATOM 1759 C CA . GLY B 1 89 ? 3.213 -8.141 5.43 1 96.75 89 GLY B CA 1
ATOM 1760 C C . GLY B 1 89 ? 2.326 -7.254 4.578 1 96.75 89 GLY B C 1
ATOM 1761 O O . GLY B 1 89 ? 1.289 -6.773 5.039 1 96.75 89 GLY B O 1
ATOM 1762 N N . ILE B 1 90 ? 2.793 -6.957 3.34 1 98.06 90 ILE B N 1
ATOM 1763 C CA . ILE B 1 90 ? 2.004 -6.207 2.371 1 98.06 90 ILE B CA 1
ATOM 1764 C C . ILE B 1 90 ? 1.301 -7.172 1.419 1 98.06 90 ILE B C 1
ATOM 1766 O O . ILE B 1 90 ? 1.946 -8.016 0.79 1 98.06 90 ILE B O 1
ATOM 1770 N N . ASN B 1 91 ? 0.011 -6.988 1.356 1 98.12 91 ASN B N 1
ATOM 1771 C CA . ASN B 1 91 ? -0.79 -7.898 0.546 1 98.12 91 ASN B CA 1
ATOM 1772 C C . ASN B 1 91 ? -1.566 -7.152 -0.536 1 98.12 91 ASN B C 1
ATOM 1774 O O . ASN B 1 91 ? -2.084 -6.062 -0.292 1 98.12 91 ASN B O 1
ATOM 1778 N N . CYS B 1 92 ? -1.653 -7.781 -1.696 1 98.56 92 CYS B N 1
ATOM 1779 C CA . CYS B 1 92 ? -2.377 -7.215 -2.828 1 98.56 92 CYS B CA 1
ATOM 1780 C C . CYS B 1 92 ? -3.389 -8.211 -3.385 1 98.56 92 CYS B C 1
ATOM 1782 O O . CYS B 1 92 ? -3.012 -9.281 -3.857 1 98.56 92 CYS B O 1
ATOM 1784 N N . ARG B 1 93 ? -4.652 -7.867 -3.279 1 97.69 93 ARG B N 1
ATOM 1785 C CA . ARG B 1 93 ? -5.652 -8.555 -4.094 1 97.69 93 ARG B CA 1
ATOM 1786 C C . ARG B 1 93 ? -5.652 -8.023 -5.523 1 97.69 93 ARG B C 1
ATOM 1788 O O . ARG B 1 93 ? -6.238 -6.977 -5.797 1 97.69 93 ARG B O 1
ATOM 1795 N N . VAL B 1 94 ? -5.105 -8.805 -6.371 1 98.25 94 VAL B N 1
ATOM 1796 C CA . VAL B 1 94 ? -4.703 -8.312 -7.684 1 98.25 94 VAL B CA 1
ATOM 1797 C C . VAL B 1 94 ? -5.926 -8.211 -8.594 1 98.25 94 VAL B C 1
ATOM 1799 O O . VAL B 1 94 ? -6.648 -9.195 -8.781 1 98.25 94 VAL B O 1
ATOM 1802 N N . ARG B 1 95 ? -6.07 -7.023 -9.18 1 97.25 95 ARG B N 1
ATOM 1803 C CA . ARG B 1 95 ? -7.121 -6.781 -10.164 1 97.25 95 ARG B CA 1
ATOM 1804 C C . ARG B 1 95 ? -6.535 -6.637 -11.562 1 97.25 95 ARG B C 1
ATOM 1806 O O . ARG B 1 95 ? -7.184 -6.992 -12.547 1 97.25 95 ARG B O 1
ATOM 1813 N N . GLU B 1 96 ? -5.375 -6.078 -11.648 1 97.81 96 GLU B N 1
ATOM 1814 C CA . GLU B 1 96 ? -4.648 -5.922 -12.906 1 97.81 96 GLU B CA 1
ATOM 1815 C C . GLU B 1 96 ? -3.264 -6.555 -12.82 1 97.81 96 GLU B C 1
ATOM 1817 O O . GLU B 1 96 ? -2.541 -6.359 -11.844 1 97.81 96 GLU B O 1
ATOM 1822 N N . LEU B 1 97 ? -2.965 -7.305 -13.797 1 97.88 97 LEU B N 1
ATOM 1823 C CA . LEU B 1 97 ? -1.678 -7.984 -13.898 1 97.88 97 LEU B CA 1
ATOM 1824 C C . LEU B 1 97 ? -1.12 -7.883 -15.312 1 97.88 97 LEU B C 1
ATOM 1826 O O . LEU B 1 97 ? -1.806 -8.219 -16.281 1 97.88 97 LEU B O 1
ATOM 1830 N N . GLN B 1 98 ? 0.097 -7.41 -15.391 1 97.62 98 GLN B N 1
ATOM 1831 C CA . GLN B 1 98 ? 0.768 -7.309 -16.688 1 97.62 98 GLN B CA 1
ATOM 1832 C C . GLN B 1 98 ? 2.158 -7.938 -16.625 1 97.62 98 GLN B C 1
ATOM 1834 O O . GLN B 1 98 ? 2.949 -7.633 -15.734 1 97.62 98 GLN B O 1
ATOM 1839 N N . LEU B 1 99 ? 2.496 -8.797 -17.531 1 97 99 LEU B N 1
ATOM 1840 C CA . LEU B 1 99 ? 3.842 -9.336 -17.688 1 97 99 LEU B CA 1
ATOM 1841 C C . LEU B 1 99 ? 4.746 -8.344 -18.406 1 97 99 LEU B C 1
ATOM 1843 O O . LEU B 1 99 ? 4.383 -7.824 -19.469 1 97 99 LEU B O 1
ATOM 1847 N N . LEU B 1 100 ? 5.914 -7.949 -17.938 1 95.06 100 LEU B N 1
ATOM 1848 C CA . LEU B 1 100 ? 6.766 -6.922 -18.531 1 95.06 100 LEU B CA 1
ATOM 1849 C C . LEU B 1 100 ? 7.941 -7.551 -19.266 1 95.06 100 LEU B C 1
ATOM 1851 O O . LEU B 1 100 ? 8.656 -6.867 -20 1 95.06 100 LEU B O 1
ATOM 1855 N N . GLY B 1 101 ? 8.539 -8.711 -19.094 1 73.69 101 GLY B N 1
ATOM 1856 C CA . GLY B 1 101 ? 9.672 -9.32 -19.766 1 73.69 101 GLY B CA 1
ATOM 1857 C C . GLY B 1 101 ? 9.297 -9.969 -21.094 1 73.69 101 GLY B C 1
ATOM 1858 O O . GLY B 1 101 ? 10.141 -10.578 -21.75 1 73.69 101 GLY B O 1
ATOM 1859 N N . GLY B 1 102 ? 8.156 -10.453 -21.344 1 54.97 102 GLY B N 1
ATOM 1860 C CA . GLY B 1 102 ? 8.133 -11.18 -22.609 1 54.97 102 GLY B CA 1
ATOM 1861 C C . GLY B 1 102 ? 8.75 -10.406 -23.75 1 54.97 102 GLY B C 1
ATOM 1862 O O . GLY B 1 102 ? 8.594 -9.188 -23.844 1 54.97 102 GLY B O 1
ATOM 1863 N N . ASN B 1 103 ? 9.906 -10.898 -23.984 1 46.16 103 ASN B N 1
ATOM 1864 C CA . ASN B 1 103 ? 10.531 -10.57 -25.25 1 46.16 103 ASN B CA 1
ATOM 1865 C C . ASN B 1 103 ? 9.484 -10.227 -26.312 1 46.16 103 ASN B C 1
ATOM 1867 O O . ASN B 1 103 ? 8.547 -10.992 -26.531 1 46.16 103 ASN B O 1
ATOM 1871 N N . ARG B 1 104 ? 9.18 -9 -26.5 1 43.69 104 ARG B N 1
ATOM 1872 C CA . ARG B 1 104 ? 8.852 -8.711 -27.891 1 43.69 104 ARG B CA 1
ATOM 1873 C C . ARG B 1 104 ? 9.508 -9.719 -28.828 1 43.69 104 ARG B C 1
ATOM 1875 O O . ARG B 1 104 ? 10.734 -9.875 -28.828 1 43.69 104 ARG B O 1
ATOM 1882 N N . ALA B 1 105 ? 9.133 -10.969 -29.047 1 39.5 105 ALA B N 1
ATOM 1883 C CA . ALA B 1 105 ? 9.586 -11.453 -30.344 1 39.5 105 ALA B CA 1
ATOM 1884 C C . ALA B 1 105 ? 10.117 -10.312 -31.203 1 39.5 105 ALA B C 1
ATOM 1886 O O . ALA B 1 105 ? 9.547 -9.219 -31.219 1 39.5 105 ALA B O 1
ATOM 1887 N N . ASP B 1 106 ? 11.414 -10.312 -31.359 1 36.78 106 ASP B N 1
ATOM 1888 C CA . ASP B 1 106 ? 12.141 -9.641 -32.438 1 36.78 106 ASP B CA 1
ATOM 1889 C C . ASP B 1 106 ? 11.234 -9.359 -33.625 1 36.78 106 ASP B C 1
ATOM 1891 O O . ASP B 1 106 ? 10.805 -10.289 -34.312 1 36.78 106 ASP B O 1
ATOM 1895 N N . GLN B 1 107 ? 10.219 -8.617 -33.5 1 37.97 107 GLN B N 1
ATOM 1896 C CA . GLN B 1 107 ? 10.094 -8.07 -34.844 1 37.97 107 GLN B CA 1
ATOM 1897 C C . GLN B 1 107 ? 11.453 -7.852 -35.469 1 37.97 107 GLN B C 1
ATOM 1899 O O . GLN B 1 107 ? 12.117 -6.844 -35.219 1 37.97 107 GLN B O 1
ATOM 1904 N N . THR B 1 108 ? 12.383 -8.883 -35.344 1 36.5 108 THR B N 1
ATOM 1905 C CA . THR B 1 108 ? 13.422 -8.898 -36.344 1 36.5 108 THR B CA 1
ATOM 1906 C C . THR B 1 108 ? 12.922 -8.266 -37.656 1 36.5 108 THR B C 1
ATOM 1908 O O . THR B 1 108 ? 12.008 -8.789 -38.281 1 36.5 108 THR B O 1
ATOM 1911 N N . GLU B 1 109 ? 12.828 -7.023 -37.5 1 38.69 109 GLU B N 1
ATOM 1912 C CA . GLU B 1 109 ? 12.781 -6.344 -38.812 1 38.69 109 GLU B CA 1
ATOM 1913 C C . GLU B 1 109 ? 13.492 -7.156 -39.875 1 38.69 109 GLU B C 1
ATOM 1915 O O . GLU B 1 109 ? 14.695 -7.406 -39.781 1 38.69 109 GLU B O 1
ATOM 1920 N N . ALA B 1 110 ? 12.914 -8.242 -40.375 1 39.94 110 ALA B N 1
ATOM 1921 C CA . ALA B 1 110 ? 13.477 -8.789 -41.594 1 39.94 110 ALA B CA 1
ATOM 1922 C C . ALA B 1 110 ? 14.234 -7.711 -42.375 1 39.94 110 ALA B C 1
ATOM 1924 O O . ALA B 1 110 ? 13.758 -6.582 -42.5 1 39.94 110 ALA B O 1
ATOM 1925 N N . PRO B 1 111 ? 15.641 -7.699 -42.281 1 38.44 111 PRO B N 1
ATOM 1926 C CA . PRO B 1 111 ? 16.281 -6.734 -43.188 1 38.44 111 PRO B CA 1
ATOM 1927 C C . PRO B 1 111 ? 15.461 -6.457 -44.438 1 38.44 111 PRO B C 1
ATOM 1929 O O . PRO B 1 111 ? 15.094 -7.391 -45.188 1 38.44 111 PRO B O 1
ATOM 1932 N N . GLN B 1 112 ? 14.516 -5.598 -44.375 1 37.38 112 GLN B N 1
ATOM 1933 C CA . GLN B 1 112 ? 13.977 -5.164 -45.656 1 37.38 112 GLN B CA 1
ATOM 1934 C C . GLN B 1 112 ? 15.055 -5.18 -46.719 1 37.38 112 GLN B C 1
ATOM 1936 O O . GLN B 1 112 ? 16.062 -4.473 -46.625 1 37.38 112 GLN B O 1
ATOM 1941 N N . GLN B 1 113 ? 15.523 -6.418 -47.094 1 34.59 113 GLN B N 1
ATOM 1942 C CA . GLN B 1 113 ? 16.266 -6.414 -48.375 1 34.59 113 GLN B CA 1
ATOM 1943 C C . GLN B 1 113 ? 15.766 -5.309 -49.281 1 34.59 113 GLN B C 1
ATOM 1945 O O . GLN B 1 113 ? 14.594 -5.289 -49.656 1 34.59 113 GLN B O 1
ATOM 1950 N N . ALA B 1 114 ? 16.25 -4.059 -49 1 36.66 114 ALA B N 1
ATOM 1951 C CA . ALA B 1 114 ? 16.156 -2.99 -50 1 36.66 114 ALA B CA 1
ATOM 1952 C C . ALA B 1 114 ? 16.281 -3.543 -51.406 1 36.66 114 ALA B C 1
ATOM 1954 O O . ALA B 1 114 ? 17.344 -4.02 -51.812 1 36.66 114 ALA B O 1
ATOM 1955 N N . VAL B 1 115 ? 15.328 -4.359 -51.844 1 35.59 115 VAL B N 1
ATOM 1956 C CA . VAL B 1 115 ? 15.328 -4.57 -53.312 1 35.59 115 VAL B CA 1
ATOM 1957 C C . VAL B 1 115 ? 15.602 -3.248 -54.031 1 35.59 115 VAL B C 1
ATOM 1959 O O . VAL B 1 115 ? 14.828 -2.295 -53.906 1 35.59 115 VAL B O 1
ATOM 1962 N N . THR B 1 116 ? 16.906 -2.668 -53.875 1 36.09 116 THR B N 1
ATOM 1963 C CA . THR B 1 116 ? 17.328 -1.645 -54.812 1 36.09 116 THR B CA 1
ATOM 1964 C C . THR B 1 116 ? 16.781 -1.93 -56.219 1 36.09 116 THR B C 1
ATOM 1966 O O . THR B 1 116 ? 17.203 -2.883 -56.875 1 36.09 116 THR B O 1
ATOM 1969 N N . THR B 1 117 ? 15.406 -2.053 -56.312 1 34.31 117 THR B N 1
ATOM 1970 C CA . THR B 1 117 ? 14.883 -2.074 -57.688 1 34.31 117 THR B CA 1
ATOM 1971 C C . THR B 1 117 ? 15.578 -1.021 -58.531 1 34.31 117 THR B C 1
ATOM 1973 O O . THR B 1 117 ? 15.422 0.179 -58.312 1 34.31 117 THR B O 1
ATOM 1976 N N . SER B 1 118 ? 16.984 -1.223 -58.781 1 34.94 118 SER B N 1
ATOM 1977 C CA . SER B 1 118 ? 17.578 -0.449 -59.875 1 34.94 118 SER B CA 1
ATOM 1978 C C . SER B 1 118 ? 16.609 -0.313 -61.062 1 34.94 118 SER B C 1
ATOM 1980 O O . SER B 1 118 ? 16.328 -1.291 -61.75 1 34.94 118 SER B O 1
ATOM 1982 N N . ALA B 1 119 ? 15.469 0.27 -60.781 1 32.47 119 ALA B N 1
ATOM 1983 C CA . ALA B 1 119 ? 14.602 0.576 -61.938 1 32.47 119 ALA B CA 1
ATOM 1984 C C . ALA B 1 119 ? 15.398 1.146 -63.094 1 32.47 119 ALA B C 1
ATOM 1986 O O . ALA B 1 119 ? 16.031 2.203 -62.969 1 32.47 119 ALA B O 1
ATOM 1987 N N . ALA B 1 120 ? 16.031 0.175 -63.812 1 37.09 120 ALA B N 1
ATOM 1988 C CA . ALA B 1 120 ? 16.625 0.528 -65.125 1 37.09 120 ALA B CA 1
ATOM 1989 C C . ALA B 1 120 ? 15.766 1.559 -65.812 1 37.09 120 ALA B C 1
ATOM 1991 O O . ALA B 1 120 ? 14.562 1.355 -66 1 37.09 120 ALA B O 1
ATOM 1992 N N . THR B 1 121 ? 16.016 2.795 -65.562 1 36.5 121 THR B N 1
ATOM 1993 C CA . THR B 1 121 ? 15.391 3.896 -66.312 1 36.5 121 THR B CA 1
ATOM 1994 C C . THR B 1 121 ? 15.375 3.605 -67.812 1 36.5 121 THR B C 1
ATOM 1996 O O . THR B 1 121 ? 16.438 3.422 -68.375 1 36.5 121 THR B O 1
ATOM 1999 N N . PRO B 1 122 ? 14.359 2.842 -68.25 1 36.47 122 PRO B N 1
ATOM 2000 C CA . PRO B 1 122 ? 14.328 2.598 -69.688 1 36.47 122 PRO B CA 1
ATOM 2001 C C . PRO B 1 122 ? 14.719 3.826 -70.5 1 36.47 122 PRO B C 1
ATOM 2003 O O . PRO B 1 122 ? 14.195 4.922 -70.312 1 36.47 122 PRO B O 1
ATOM 2006 N N . THR B 1 123 ? 16.062 3.984 -70.688 1 33.69 123 THR B N 1
ATOM 2007 C CA . THR B 1 123 ? 16.516 5.043 -71.625 1 33.69 123 THR B CA 1
ATOM 2008 C C . THR B 1 123 ? 15.695 5.059 -72.875 1 33.69 123 THR B C 1
ATOM 2010 O O . THR B 1 123 ? 15.664 4.07 -73.625 1 33.69 123 THR B O 1
ATOM 2013 N N . TYR B 1 124 ? 14.586 5.734 -72.87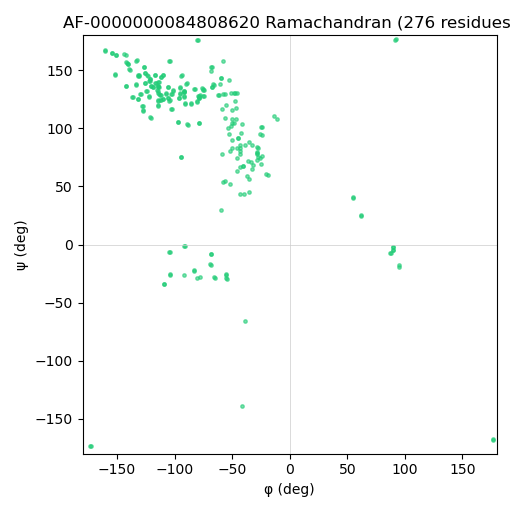5 1 32.59 124 TYR B N 1
ATOM 2014 C CA . TYR B 1 124 ? 13.742 5.984 -74 1 32.59 124 TYR B CA 1
ATOM 2015 C C . TYR B 1 124 ? 14.578 6.414 -75.188 1 32.59 124 TYR B C 1
ATOM 2017 O O . TYR B 1 124 ? 15.219 7.465 -75.188 1 32.59 124 TYR B O 1
ATOM 2025 N N . ALA B 1 125 ? 15.312 5.328 -75.812 1 37.41 125 ALA B N 1
ATOM 2026 C CA . ALA B 1 125 ? 16.016 5.609 -77.062 1 37.41 125 ALA B CA 1
ATOM 2027 C C . ALA B 1 125 ? 15.109 6.367 -78 1 37.41 125 ALA B C 1
ATOM 2029 O O . ALA B 1 125 ? 13.914 6.086 -78.125 1 37.41 125 ALA B O 1
ATOM 2030 N N . PR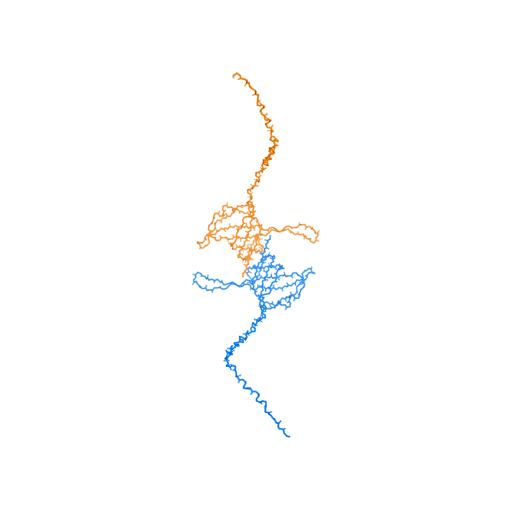O B 1 126 ? 15.508 7.523 -78.312 1 37.22 126 PRO B N 1
ATOM 2031 C CA . PRO B 1 126 ? 14.727 8.414 -79.188 1 37.22 126 PRO B CA 1
ATOM 2032 C C . PRO B 1 126 ? 14.195 7.703 -80.438 1 37.22 126 PRO B C 1
ATOM 2034 O O . PRO B 1 126 ? 14.781 6.715 -80.875 1 37.22 126 PRO B O 1
ATOM 2037 N N . PRO B 1 127 ? 12.992 7.801 -80.75 1 34.66 127 PRO B N 1
ATOM 2038 C CA . PRO B 1 127 ? 12.25 7.199 -81.812 1 34.66 127 PRO B CA 1
ATOM 2039 C C . PRO B 1 127 ? 13.016 7.273 -83.188 1 34.66 127 PRO B C 1
ATOM 2041 O O . PRO B 1 127 ? 13.516 8.336 -83.5 1 34.66 127 PRO B O 1
ATOM 2044 N N . ALA B 1 128 ? 13.781 6.203 -83.438 1 31.28 128 ALA B N 1
ATOM 2045 C CA . ALA B 1 128 ? 14.508 6.109 -84.75 1 31.28 128 ALA B CA 1
ATOM 2046 C C . ALA B 1 128 ? 13.633 6.543 -85.875 1 31.28 128 ALA B C 1
ATOM 2048 O O . ALA B 1 128 ? 12.539 6.004 -86.125 1 31.28 128 ALA B O 1
ATOM 2049 N N . TYR B 1 129 ? 13.703 7.773 -86.312 1 31.05 129 TYR B N 1
ATOM 2050 C CA . TYR B 1 129 ? 13.055 8.359 -87.438 1 31.05 129 TYR B CA 1
ATOM 2051 C C . TYR B 1 129 ? 13.305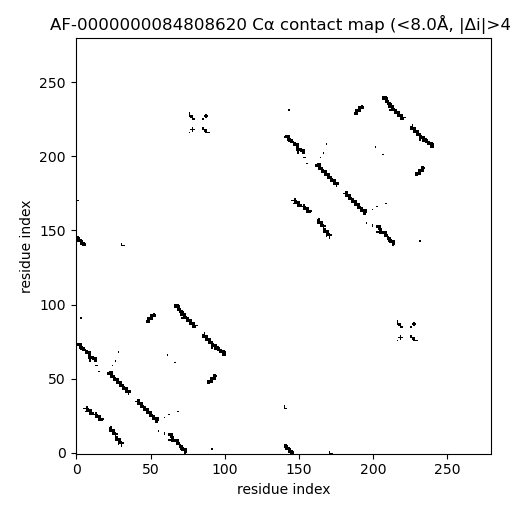 7.523 -88.688 1 31.05 129 TYR B C 1
ATOM 2053 O O . TYR B 1 129 ? 14.453 7.301 -89.062 1 31.05 129 TYR B O 1
ATOM 2061 N N . GLN B 1 130 ? 12.492 6.398 -88.812 1 30.8 130 GLN B N 1
ATOM 2062 C CA . GLN B 1 130 ? 12.5 5.566 -90.062 1 30.8 130 GLN B CA 1
ATOM 2063 C C . GLN B 1 130 ? 12.453 6.422 -91.312 1 30.8 130 GLN B C 1
ATOM 2065 O O . GLN B 1 130 ? 11.523 7.211 -91.5 1 30.8 130 GLN B O 1
ATOM 2070 N N . GLN B 1 131 ? 13.602 6.742 -91.812 1 30.67 131 GLN B N 1
ATOM 2071 C CA . GLN B 1 131 ? 13.766 7.504 -93.062 1 30.67 131 GLN B CA 1
ATOM 2072 C C . GLN B 1 131 ? 12.953 6.891 -94.188 1 30.67 131 GLN B C 1
ATOM 2074 O O . GLN B 1 131 ? 12.875 5.668 -94.312 1 30.67 131 GLN B O 1
ATOM 2079 N N . PRO B 1 132 ? 12.195 7.676 -94.875 1 34.5 132 PRO B N 1
ATOM 2080 C CA . PRO B 1 132 ? 11.25 7.488 -96 1 34.5 132 PRO B CA 1
ATOM 2081 C C . PRO B 1 132 ? 11.859 6.738 -97.125 1 34.5 132 PRO B C 1
ATOM 2083 O O . PRO B 1 132 ? 12.992 7.016 -97.562 1 34.5 132 PRO B O 1
ATOM 2086 N N . GLU B 1 133 ? 11.555 5.465 -97.25 1 32.09 133 GLU B N 1
ATOM 2087 C CA . GLU B 1 133 ? 11.945 4.602 -98.375 1 32.09 133 GLU B CA 1
ATOM 2088 C C . GLU B 1 133 ? 11.688 5.277 -99.688 1 32.09 133 GLU B C 1
ATOM 2090 O O . GLU B 1 133 ? 10.586 5.785 -99.938 1 32.09 133 GLU B O 1
ATOM 2095 N N . GLU B 1 134 ? 12.633 5.688 -100.375 1 31.5 134 GLU B N 1
ATOM 2096 C CA . GLU B 1 134 ? 12.727 6.312 -101.688 1 31.5 134 GLU B CA 1
ATOM 2097 C C . GLU B 1 134 ? 12.055 5.457 -102.75 1 31.5 134 GLU B C 1
ATOM 2099 O O . GLU B 1 134 ? 12.18 4.23 -102.75 1 31.5 134 GLU B O 1
ATOM 2104 N N . VAL B 1 135 ? 11.094 6 -103.375 1 35.97 135 VAL B N 1
ATOM 2105 C CA . VAL B 1 135 ? 10.125 5.691 -104.438 1 35.97 135 VAL B CA 1
ATOM 2106 C C . VAL B 1 135 ? 10.852 5.293 -105.75 1 35.97 135 VAL B C 1
ATOM 2108 O O . VAL B 1 135 ? 11.367 6.148 -106.438 1 35.97 135 VAL B O 1
ATOM 2111 N N . ASP B 1 136 ? 11.734 4.336 -105.75 1 29.34 136 ASP B N 1
ATOM 2112 C CA . ASP B 1 136 ? 12.398 4.137 -107.062 1 29.34 136 ASP B CA 1
ATOM 2113 C C . ASP B 1 136 ? 11.391 3.838 -108.125 1 29.34 136 ASP B C 1
ATOM 2115 O O . ASP B 1 136 ? 10.367 3.191 -107.875 1 29.34 136 ASP B O 1
ATOM 2119 N N . ASP B 1 137 ? 11.562 4.035 -109.688 1 34.31 137 ASP B N 1
ATOM 2120 C CA . ASP B 1 137 ? 11.133 4.348 -111.062 1 34.31 137 ASP B CA 1
ATOM 2121 C C . ASP B 1 137 ? 10.711 3.088 -111.75 1 34.31 137 ASP B C 1
ATOM 2123 O O . ASP B 1 137 ? 10.117 3.17 -112.875 1 34.31 137 ASP B O 1
ATOM 2127 N N . LEU B 1 138 ? 10.781 1.854 -111.875 1 32.97 138 LEU B N 1
ATOM 2128 C CA . LEU B 1 138 ? 11.07 1.333 -113.25 1 32.97 138 LEU B CA 1
ATOM 2129 C C . LEU B 1 138 ? 9.906 1.586 -114.188 1 32.97 138 LEU B C 1
ATOM 2131 O O . LEU B 1 138 ? 8.758 1.719 -113.75 1 32.97 138 LEU B O 1
ATOM 2135 N N . PRO B 1 139 ? 10.117 1.848 -115.812 1 37.78 139 PRO B N 1
ATOM 2136 C CA . PRO B 1 139 ? 9.328 1.584 -117 1 37.78 139 PRO B CA 1
ATOM 2137 C C . PRO B 1 139 ? 8.609 0.236 -116.938 1 37.78 139 PRO B C 1
ATOM 2139 O O . PRO B 1 139 ? 7.434 0.146 -117.312 1 37.78 139 PRO B O 1
ATOM 2142 N N . PHE B 1 140 ? 9.367 -0.918 -116.938 1 25.33 140 PHE B N 1
ATOM 2143 C CA . PHE B 1 140 ? 8.898 -2.082 -117.688 1 25.33 140 PHE B CA 1
ATOM 2144 C C . PHE B 1 140 ? 7.598 -2.615 -117.062 1 25.33 140 PHE B C 1
ATOM 2146 O O . PHE B 1 140 ? 7.41 -2.578 -115.875 1 25.33 140 PHE B O 1
#

Solvent-accessible surface area (backbone atoms only — not comparable to full-atom values): 16405 Å² total; per-residue (Å²): 90,56,33,32,36,35,36,26,27,24,77,41,58,43,44,79,41,76,57,94,90,39,50,24,38,33,41,39,32,41,28,65,45,78,46,66,46,98,84,62,48,80,43,76,46,75,45,66,35,42,35,38,29,80,43,86,61,75,61,55,82,67,37,36,54,63,38,35,33,39,41,30,25,41,52,48,63,43,38,46,78,56,96,87,36,75,34,40,45,40,34,30,48,41,74,42,78,43,79,66,60,72,69,70,69,71,74,60,66,66,74,72,71,71,75,72,70,74,76,71,70,80,74,80,72,76,82,79,80,79,74,81,80,74,80,75,71,82,78,131,90,54,34,33,37,37,37,27,26,23,77,40,57,43,44,81,41,76,57,95,87,40,50,22,38,32,40,39,32,42,27,65,44,78,45,65,47,99,86,63,48,78,44,77,47,75,46,65,35,41,34,38,29,81,41,87,61,76,62,55,81,65,37,36,56,62,39,35,33,40,41,30,24,41,51,49,63,43,39,47,79,56,97,90,36,74,34,40,45,42,35,29,47,41,76,42,79,43,80,67,59,73,68,68,70,69,74,61,66,64,76,72,72,71,72,73,69,74,68,72,69,76,73,76,69,71,79,76,76,78,73,79,79,77,83,80,73,88,90,128

Secondary structure (DSSP, 8-state):
-EEEEEEEEESS--EEEEETTEEEEEEEEEEEEEEE-TTS-EEEEEEEEEEEEES--GGGGG--TT-EEEEEEEEEEEEEEETTEEEEEEEEEEEEEEE--S--------------------------------------/-EEEEEEEEESS--EEEEETTEEEEEEEEEEEEEEE-TTS-EEEEEEEEEEEEES--GGGGG--TT-EEEEEEEEEEEEEEETTEEEEEEEEEEEEEEE--S--------------------------------------

Foldseek 3Di:
DAKDKAKFFWQFQWDWDADPNWIWTKTKGWGKDWDADPVRDIDIDIDIEIEIETDDDPCSVVRGGGWIKMWMAHWDKDWDDDPRDIDIHIYGHTDDMGTDPDPPPPCVVVPPPPCPVPPPPPPCDDDPPPDDDPPPPDDD/DAKDKAKFFWQFQWDWDADPNWIWTKTKGWGKDWDADPVRDIDIDTDIEIEIETDDDPCSVVRGGGWIKMWMAHWDKDWDDDPRDIDIHIYGHTDDMGTDPPPPPPCVVPPPPPPVCVVPPPPPPPDPPPPDDDPDDDPD

pLDDT: mean 78.4, std 26.8, range [25.33, 98.69]

InterPro domains:
  IPR000424 Primosome PriB/single-strand DNA-binding [PF00436] (7-82)
  IPR000424 Primosome PriB/single-strand DNA-binding [PS50935] (1-101)
  IPR000424 Primosome PriB/single-strand DNA-binding [cd04496] (7-81)
  IPR011344 Single-stranded DNA-binding protein [PIRSF002070] (6-136)
  IPR011344 Single-stranded DNA-binding protein [TIGR00621] (7-114)
  IPR012340 Nucleic acid-binding, OB-fold [G3DSA:2.40.50.140] (4-117)
  IPR012340 Nucleic acid-binding, OB-fold [SSF50249] (7-140)

Radius of gyration: 40.02 Å; Cα contacts (8 Å, |Δi|>4): 537; chains: 2; bounding box: 85×112×141 Å

Nearest PDB structures (foldseek):
  5odn-assembly1_B  TM=8.011E-01  e=1.047E-08  Salinibacter ruber DSM 13855
  4dam-assembly2_H  TM=8.144E-01  e=6.292E-07  Streptomyces coelicolor
  4dam-assembly1_B  TM=7.844E-01  e=5.057E-07  Streptomyces coelicolor
  3afp-assembly1_A-2  TM=7.534E-01  e=2.750E-06  Mycobacterium leprae TN
  4dam-assembly3_J  TM=7.703E-01  e=1.964E-05  Streptomyces coelicolor

Sequence (280 aa):
MLVLEAIGNLGADAIIKDLNGQKYIAFSVAHTESYKDSQGQRHERTTWVSCLKYGESQVINYLKKGTRVFIRGELSAKAYEAGGALQAGINCRVRELQLLGGNRADQTEAPQQAVTTSAATPTYAPPAYQQPEEVDDLPFMLVLEAIGNLGADAIIKDLNGQKYIAFSVAHTESYKDSQGQRHERTTWVSCLKYGESQVINYLKKGTRVFIRGELSAKAYEAGGALQAGINCRVRELQLLGGNRADQTEAPQQAVTTSAATPTYAPPAYQQPEEVDDLPF

Organism: NCBI:txid717959